Protein 3LI9 (pdb70)

Solvent-accessible surface area: 12629 Å² total

Secondary structure (DSSP, 8-state):
-HHHHHHH--HHHHHHHHH--HHHHHHHHHHH----TT--TTT--HHHHHHHT-TT-SEEEEEE-TTTTTS-GGG-TT-TT--TT----EEEE-TTSS-EEEE---TTTSHHHHHHHHH-S-EEPPP--BTTB--EEEEEEEETTEEEEEEEEE---HHHHHHHTT--BTTTBEE---TT-B-S--SS-GGGTTT-BGGGSS-HHHHHHHHHHHTT--B---EE-TTT--EE--EEEETTTTEEEEEE-BTT--

Nearest PDB structures (foldseek):
  3li8-assembly1_A  TM=1.002E+00  e=8.368E-50  Methanosarcina mazei
  3lib-assembly1_A  TM=9.486E-01  e=1.940E-36  Methanosarcina mazei
  6pzj-assembly1_A-2  TM=8.193E-01  e=4.903E-18  Leptospira interrogans serovar Copenhageni str. Fiocruz L1-130
  8bmv-assembly1_A  TM=7.132E-01  e=1.321E-09  Pseudomonas putida KT2440
  5ltv-assembly3_C  TM=7.344E-01  e=1.048E-08  Pseudomonas aeruginosa

Foldseek 3Di:
DVVVVVVQVLQVVLQVVLVVVVQLVLFVVLLACLPDPVLDLVVNCVQLVVCVVDVQFFKKWWWWDQCLSPNPLVVQQPNALHHNRSTRAWIFGCLVHDTGTHGDPCLVPDCLNVVCQVVVAWDKDAWADDSRFIIKIKHFRAHPNHTTIIIMTHGTLPVQQVPQLVDDDLDRKGKWWALQAQTCYDNPPPVSHRPPGLCPDPFVQSVVVSVCLNVQHKDKGWGQDVVVRWIWMIWHFNPRRSIIMGMIGTVVSD

InterPro domains:
  IPR000014 PAS domain [PS50112] (534-573)
  IPR000014 PAS domain [TIGR00229] (535-626)
  IPR000014 PAS domain [cd00130] (528-616)
  IPR000700 PAS-associated, C-terminal [PS50113] (577-628)
  IPR001610 PAC motif [SM00086] (578-619)
  IPR003594 Histidine kinase/HSP90-like ATPase domain [SM00387] (732-871)
  IPR003660 HAMP domain [PF18947] (368-429)
  IPR003660 HAMP domain [PS50885] (381-433)
  IPR003660 HAMP domain [SM00304] (381-433)
  IPR005467 Histidine kinase domain [PS50109] (636-871)
  IPR011495 Signal transduction histidine kinase, subgroup 2, dimerisation and phosphoacceptor domain [PF07568] (636-711)
  IPR013655 PAS fold 3 [PF08447] (528-612)
  IPR033479 Double Cache domain 1 [PF02743] (45-293)
  IPR035965 PAS domain superfamily [SSF55785] (507-622)
  IPR036890 Histidine kinase/HSP90-like ATPase superfamily [G3DSA:3.30.565.10] (692-874)
  IPR036890 Histidine kinase/HSP90-like ATPase superfamily [SSF55874] (694-867)

Structure (mmCIF, N/CA/C/O backbone):
data_3LI9
#
_entry.id   3LI9
#
_cell.length_a   67.283
_cell.length_b   88.495
_cell.length_c   99.177
_cell.angle_alpha   90.000
_cell.angle_beta   90.000
_cell.angle_gamma   90.000
#
_symmetry.space_group_name_H-M   'C 2 2 21'
#
loop_
_entity.id
_entity.type
_entity.pdbx_description
1 polymer 'Hypothetical sensory transduction histidine kinase'
2 non-polymer 2-[BIS-(2-HYDROXY-ETHYL)-AMINO]-2-HYDROXYMETHYL-PROPANE-1,3-DIOL
3 water water
#
loop_
_atom_site.group_PDB
_atom_site.id
_atom_site.type_symbol
_atom_site.label_atom_id
_atom_site.label_alt_id
_atom_site.label_comp_id
_atom_site.label_asym_id
_atom_site.label_entity_id
_atom_site.label_seq_id
_atom_site.pdbx_PDB_ins_code
_atom_site.Cartn_x
_atom_site.Cartn_y
_atom_site.Cartn_z
_atom_site.occupancy
_atom_site.B_iso_or_equiv
_atom_site.auth_seq_id
_atom_site.auth_comp_id
_atom_site.auth_asym_id
_atom_site.auth_atom_id
_atom_site.pdbx_PDB_model_num
ATOM 1 N N . LYS A 1 12 ? 27.623 38.723 22.849 1.00 46.69 41 LYS A N 1
ATOM 2 C CA . LYS A 1 12 ? 27.154 39.701 23.841 1.00 47.44 41 LYS A CA 1
ATOM 3 C C . LYS A 1 12 ? 28.258 40.688 24.219 1.00 47.38 41 LYS A C 1
ATOM 4 O O . LYS A 1 12 ? 28.002 41.891 24.339 1.00 47.39 41 LYS A O 1
ATOM 10 N N . LEU A 1 13 ? 29.473 40.178 24.431 1.00 46.13 42 LEU A N 1
ATOM 11 C CA . LEU A 1 13 ? 30.556 41.018 24.911 1.00 44.64 42 LEU A CA 1
ATOM 12 C C . LEU A 1 13 ? 30.996 41.735 23.695 1.00 42.57 42 LEU A C 1
ATOM 13 O O . LEU A 1 13 ? 31.591 42.830 23.728 1.00 41.34 42 LEU A O 1
ATOM 18 N N . ALA A 1 14 ? 30.642 41.095 22.601 1.00 39.28 43 ALA A N 1
ATOM 19 C CA . ALA A 1 14 ? 30.948 41.587 21.311 1.00 36.60 43 ALA A CA 1
ATOM 20 C C . ALA A 1 14 ? 30.075 42.849 21.020 1.00 34.82 43 ALA A C 1
ATOM 21 O O . ALA A 1 14 ? 30.590 43.920 20.601 1.00 32.60 43 ALA A O 1
ATOM 23 N N . TYR A 1 15 ? 28.773 42.710 21.267 1.00 31.94 44 TYR A N 1
ATOM 24 C CA . TYR A 1 15 ? 27.847 43.813 21.099 1.00 31.35 44 TYR A CA 1
ATOM 25 C C . TYR A 1 15 ? 28.286 44.959 22.052 1.00 30.15 44 TYR A C 1
ATOM 26 O O . TYR A 1 15 ? 28.328 46.132 21.667 1.00 26.94 44 TYR A O 1
ATOM 35 N N . GLU A 1 16 ? 28.593 44.594 23.298 1.00 27.50 45 GLU A N 1
ATOM 36 C CA . GLU A 1 16 ? 28.823 45.597 24.332 1.00 27.24 45 GLU A CA 1
ATOM 37 C C . GLU A 1 16 ? 30.084 46.393 24.054 1.00 25.53 45 GLU A C 1
ATOM 38 O O . GLU A 1 16 ? 30.132 47.603 24.298 1.00 25.25 45 GLU A O 1
ATOM 44 N N . LYS A 1 17 ? 31.102 45.750 23.519 1.00 23.28 46 LYS A N 1
ATOM 45 C CA . LYS A 1 17 ? 32.267 46.498 23.203 1.00 24.18 46 LYS A CA 1
ATOM 46 C C . LYS A 1 17 ? 31.961 47.497 22.097 1.00 23.60 46 LYS A C 1
ATOM 47 O O . LYS A 1 17 ? 32.601 48.568 22.042 1.00 22.33 46 LYS A O 1
ATOM 53 N N . SER A 1 18 ? 31.078 47.103 21.160 1.00 22.55 47 SER A N 1
ATOM 54 C CA . SER A 1 18 ? 30.846 47.948 19.980 1.00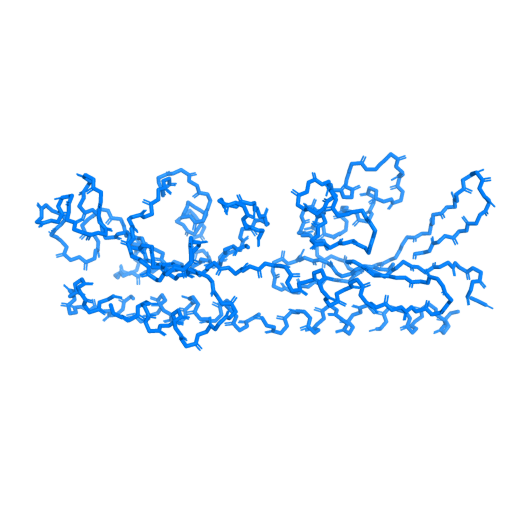 21.40 47 SER A CA 1
ATOM 55 C C . SER A 1 18 ? 30.005 49.159 20.419 1.00 19.67 47 SER A C 1
ATOM 56 O O . SER A 1 18 ? 30.230 50.280 19.887 1.00 19.21 47 SER A O 1
ATOM 59 N N . ILE A 1 19 ? 29.054 48.931 21.337 1.00 17.92 48 ILE A N 1
ATOM 60 C CA . ILE A 1 19 ? 28.166 49.992 21.864 1.00 19.81 48 ILE A CA 1
ATOM 61 C C . ILE A 1 19 ? 29.115 51.003 22.539 1.00 19.13 48 ILE A C 1
ATOM 62 O O . ILE A 1 19 ? 29.008 52.201 22.327 1.00 15.73 48 ILE A O 1
ATOM 67 N N . GLU A 1 20 ? 30.065 50.516 23.332 1.00 20.02 49 GLU A N 1
ATOM 68 C CA . GLU A 1 20 ? 30.962 51.444 24.098 1.00 20.12 49 GLU A CA 1
ATOM 69 C C . GLU A 1 20 ? 31.883 52.168 23.136 1.00 18.64 49 GLU A C 1
ATOM 70 O O . GLU A 1 20 ? 32.164 53.334 23.353 1.00 15.51 49 GLU A O 1
ATOM 84 N N . ALA A 1 22 ? 31.175 53.006 19.956 1.00 15.26 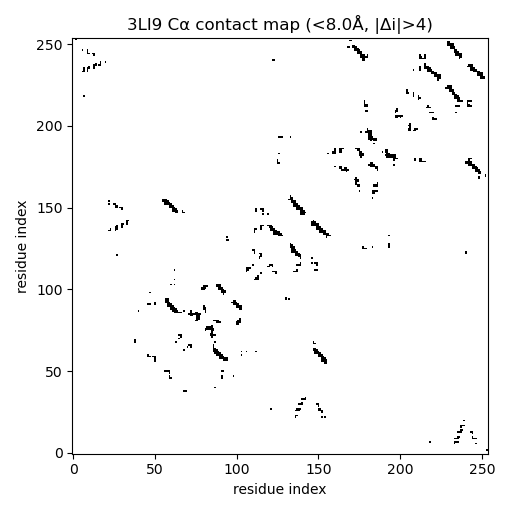51 ALA A N 1
ATOM 85 C CA . ALA A 1 22 ? 30.330 54.025 19.285 1.00 14.38 51 ALA A CA 1
ATOM 86 C C . ALA A 1 22 ? 30.115 55.203 20.257 1.00 13.25 51 ALA A C 1
ATOM 87 O O . ALA A 1 22 ? 30.150 56.376 19.803 1.00 12.65 51 ALA A O 1
ATOM 89 N N . GLY A 1 23 ? 29.909 54.890 21.537 1.00 12.98 52 GLY A N 1
ATOM 90 C CA . GLY A 1 23 ? 29.634 55.998 22.548 1.00 13.78 52 GLY A CA 1
ATOM 91 C C . GLY A 1 23 ? 30.909 56.798 22.733 1.00 13.70 52 GLY A C 1
ATOM 92 O O . GLY A 1 23 ? 30.866 58.061 22.784 1.00 13.13 52 GLY A O 1
ATOM 93 N N . ASN A 1 24 ? 32.022 56.086 22.783 1.00 13.88 53 ASN A N 1
ATOM 94 C CA . ASN A 1 24 ? 33.333 56.749 22.892 1.00 13.63 53 ASN A CA 1
ATOM 95 C C . ASN A 1 24 ? 33.574 57.740 21.758 1.00 12.99 53 ASN A C 1
ATOM 96 O O . ASN A 1 24 ? 33.860 58.944 21.993 1.00 14.88 53 ASN A O 1
ATOM 101 N N . TYR A 1 25 ? 33.404 57.295 20.511 1.00 12.44 54 TYR A N 1
ATOM 102 C CA . TYR A 1 25 ? 33.616 58.204 19.397 1.00 12.69 54 TYR A CA 1
ATOM 103 C C . TYR A 1 25 ? 32.550 59.306 19.385 1.00 12.69 54 TYR A C 1
ATOM 104 O O . TYR A 1 25 ? 32.894 60.424 19.068 1.00 14.12 54 TYR A O 1
ATOM 113 N N . ALA A 1 26 ? 31.292 58.981 19.739 1.00 11.88 55 ALA A N 1
ATOM 114 C CA . ALA A 1 26 ? 30.269 60.057 19.762 1.00 10.52 55 ALA A CA 1
ATOM 115 C C . ALA A 1 26 ? 30.726 61.161 20.714 1.00 12.47 55 ALA A C 1
ATOM 116 O O . ALA A 1 26 ? 30.608 62.356 20.386 1.00 13.41 55 ALA A O 1
ATOM 118 N N . ASN A 1 27 ? 31.209 60.774 21.910 1.00 12.69 56 ASN A N 1
ATOM 119 C CA . ASN A 1 27 ? 31.715 61.796 22.837 1.00 13.71 56 ASN A CA 1
ATOM 120 C C . ASN A 1 27 ? 32.997 62.473 22.438 1.00 13.59 56 ASN A C 1
ATOM 121 O O . ASN A 1 27 ? 33.177 63.654 22.750 1.00 15.05 56 ASN A O 1
ATOM 126 N N . GLN A 1 28 ? 33.892 61.784 21.701 1.00 13.92 57 GLN A N 1
ATOM 127 C CA . GLN A 1 28 ? 35.018 62.496 21.100 1.00 13.82 57 GLN A CA 1
ATOM 128 C C . GLN A 1 28 ? 34.585 63.608 20.165 1.00 15.55 57 GLN A C 1
ATOM 129 O O . GLN A 1 28 ? 35.143 64.749 20.214 1.00 15.57 57 GLN A O 1
ATOM 135 N N . PHE A 1 29 ? 33.559 63.319 19.340 1.00 14.58 58 PHE A N 1
ATOM 136 C CA . PHE A 1 29 ? 33.118 64.336 18.405 1.00 14.86 58 PHE A CA 1
ATOM 137 C C . PHE A 1 29 ? 32.388 65.405 19.155 1.00 14.57 58 PHE A C 1
ATOM 138 O O . PHE A 1 29 ? 32.452 66.590 18.777 1.00 15.60 58 PHE A O 1
ATOM 146 N N . ASP A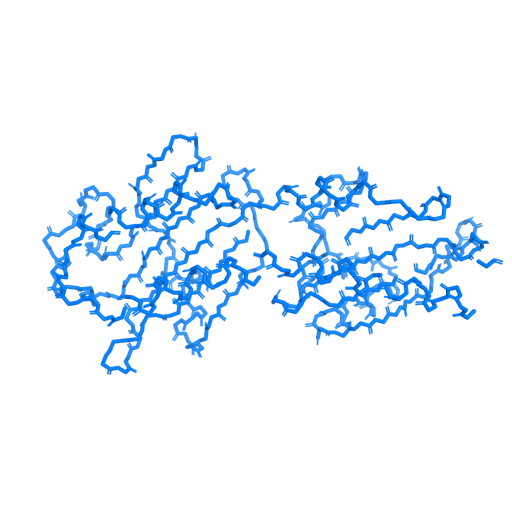 1 30 ? 31.702 65.041 20.234 1.00 11.47 59 ASP A N 1
ATOM 147 C CA . ASP A 1 30 ? 30.948 66.036 20.979 1.00 12.97 59 ASP A CA 1
ATOM 148 C C . ASP A 1 30 ? 31.851 67.091 21.643 1.00 15.38 59 ASP A C 1
ATOM 149 O O . ASP A 1 30 ? 31.437 68.239 21.835 1.00 14.46 59 ASP A O 1
ATOM 154 N N . ALA A 1 31 ? 33.044 66.687 22.030 1.00 15.56 60 ALA A N 1
ATOM 155 C CA . ALA A 1 31 ? 33.907 67.625 22.826 1.00 17.61 60 ALA A CA 1
ATOM 156 C C . ALA A 1 31 ? 34.174 68.930 22.066 1.00 16.10 60 ALA A C 1
ATOM 157 O O . ALA A 1 31 ? 34.039 69.996 22.653 1.00 16.68 60 ALA A O 1
ATOM 159 N N . GLN A 1 32 ? 34.522 68.873 20.778 1.00 15.87 61 GLN A N 1
ATOM 160 C CA . GLN A 1 32 ? 34.865 70.090 20.067 1.00 17.71 61 GLN A CA 1
ATOM 161 C C . GLN A 1 32 ? 33.592 70.820 19.767 1.00 14.74 61 GLN A C 1
ATOM 162 O O . GLN A 1 32 ? 33.586 72.037 19.691 1.00 15.00 61 GLN A O 1
ATOM 176 N N . GLU A 1 34 ? 31.017 71.126 21.848 1.00 10.13 63 GLU A N 1
ATOM 177 C CA . GLU A 1 34 ? 30.675 71.838 23.055 1.00 12.55 63 GLU A CA 1
ATOM 178 C C . GLU A 1 34 ? 31.600 73.094 23.129 1.00 12.83 63 GLU A C 1
ATOM 179 O O . GLU A 1 34 ? 31.190 74.151 23.617 1.00 14.04 63 GLU A O 1
ATOM 185 N N . ALA A 1 35 ? 32.852 72.945 22.692 1.00 11.78 64 ALA A N 1
ATOM 186 C CA . ALA A 1 35 ? 33.755 74.130 22.740 1.00 11.20 64 ALA A CA 1
ATOM 187 C C . ALA A 1 35 ? 33.221 75.198 21.760 1.00 12.70 64 ALA A C 1
ATOM 188 O O . ALA A 1 35 ? 33.157 76.420 22.127 1.00 11.54 64 ALA A O 1
ATOM 190 N N . ASN A 1 36 ? 32.824 74.783 20.533 1.00 11.21 65 ASN A N 1
ATOM 191 C CA . ASN A 1 36 ? 32.371 75.778 19.566 1.00 12.18 65 ASN A CA 1
ATOM 192 C C . ASN A 1 36 ? 31.091 76.450 20.003 1.00 13.38 65 ASN A C 1
ATOM 193 O O . ASN A 1 36 ? 30.918 77.693 19.824 1.00 12.35 65 ASN A O 1
ATOM 198 N N . GLN A 1 37 ? 30.204 75.688 20.627 1.00 12.40 66 GLN A N 1
ATOM 199 C CA . GLN A 1 37 ? 28.970 76.270 21.172 1.00 12.27 66 GLN A CA 1
ATOM 200 C C . GLN A 1 37 ? 29.327 77.312 22.252 1.00 13.81 66 GLN A C 1
ATOM 201 O O . GLN A 1 37 ? 28.670 78.423 22.295 1.00 14.81 66 GLN A O 1
ATOM 207 N N . ALA A 1 38 ? 30.305 76.987 23.107 1.00 10.66 67 ALA A N 1
ATOM 208 C CA . ALA A 1 38 ? 30.681 77.901 24.226 1.00 10.01 67 ALA A CA 1
ATOM 209 C C . ALA A 1 38 ? 31.319 79.186 23.642 1.00 10.18 67 ALA A C 1
ATOM 210 O O . ALA A 1 38 ? 31.179 80.250 24.263 1.00 12.50 67 ALA A O 1
ATOM 212 N N . ILE A 1 39 ? 31.937 79.135 22.454 1.00 10.90 68 ILE A N 1
ATOM 213 C CA . ILE A 1 39 ? 32.544 80.363 21.880 1.00 10.03 68 ILE A CA 1
ATOM 214 C C . ILE A 1 39 ? 31.421 81.327 21.507 1.00 11.12 68 ILE A C 1
ATOM 215 O O . ILE A 1 39 ? 31.408 82.513 21.898 1.00 11.65 68 ILE A O 1
ATOM 220 N N . ALA A 1 40 ? 30.454 80.809 20.742 1.00 10.86 69 ALA A N 1
ATOM 221 C CA . ALA A 1 40 ? 29.278 81.669 20.396 1.00 10.65 69 ALA A CA 1
ATOM 222 C C . ALA A 1 40 ? 28.501 82.185 21.623 1.00 12.26 69 ALA A C 1
ATOM 223 O O . ALA A 1 40 ? 28.076 83.346 21.651 1.00 12.68 69 ALA A O 1
ATOM 225 N N . ARG A 1 41 ? 28.288 81.323 22.598 1.00 11.44 70 ARG A N 1
ATOM 226 C CA . ARG A 1 41 ? 27.571 81.721 23.806 1.00 11.70 70 ARG A CA 1
ATOM 227 C C . ARG A 1 41 ? 28.328 82.765 24.601 1.00 11.41 70 ARG A C 1
ATOM 228 O O . ARG A 1 41 ? 27.700 83.700 25.124 1.00 13.35 70 ARG A O 1
ATOM 236 N N . THR A 1 42 ? 29.655 82.627 24.690 1.00 11.37 71 THR A N 1
ATOM 237 C CA . THR A 1 42 ? 30.432 83.580 25.472 1.00 10.64 71 THR A CA 1
ATOM 238 C C . THR A 1 42 ? 30.437 84.955 24.755 1.00 12.25 71 THR A C 1
ATOM 239 O O . THR A 1 42 ? 30.291 85.993 25.402 1.00 11.78 71 THR A O 1
ATOM 243 N N . LEU A 1 43 ? 30.519 84.911 23.427 1.00 10.99 72 LEU A N 1
ATOM 244 C CA . LEU A 1 43 ? 30.382 86.186 22.631 1.00 12.08 72 LEU A CA 1
ATOM 245 C C . LEU A 1 43 ? 29.010 86.817 22.850 1.00 11.23 72 LEU A C 1
ATOM 246 O O . LEU A 1 43 ? 28.908 88.066 23.032 1.00 12.88 72 LEU A O 1
ATOM 251 N N . ALA A 1 44 ? 27.949 86.006 22.903 1.00 12.10 73 ALA A N 1
ATOM 252 C CA . ALA A 1 44 ? 26.596 86.550 23.164 1.00 13.54 73 ALA A CA 1
ATOM 253 C C . ALA A 1 44 ? 26.495 87.193 24.555 1.00 14.75 73 ALA A C 1
ATOM 254 O O . ALA A 1 44 ? 25.965 88.349 24.645 1.00 15.10 73 ALA A O 1
ATOM 256 N N . CYS A 1 45 ? 27.118 86.567 25.570 1.00 15.18 74 CYS A N 1
ATOM 257 C CA . CYS A 1 45 ? 27.105 87.144 27.001 1.00 14.96 74 CYS A CA 1
ATOM 258 C C . CYS A 1 45 ? 27.786 88.504 26.969 1.00 15.51 74 CYS A C 1
ATOM 259 O O . CYS A 1 45 ? 27.328 89.465 27.593 1.00 16.90 74 CYS A O 1
ATOM 262 N N . THR A 1 46 ? 28.942 88.545 26.314 1.00 14.11 75 THR A N 1
ATOM 263 C CA . THR A 1 46 ? 29.735 89.747 26.268 1.00 14.15 75 THR A CA 1
ATOM 264 C C . THR A 1 46 ? 28.935 90.839 25.564 1.00 15.21 75 THR A C 1
ATOM 265 O O . THR A 1 46 ? 28.869 91.965 26.068 1.00 15.06 75 THR A O 1
ATOM 277 N N . ALA A 1 48 ? 25.830 91.184 25.138 1.00 14.04 77 ALA A N 1
ATOM 278 C CA . ALA A 1 48 ? 24.671 91.563 25.945 1.00 14.80 77 ALA A CA 1
ATOM 279 C C . ALA A 1 48 ? 25.014 92.685 26.936 1.00 16.22 77 ALA A C 1
ATOM 280 O O . ALA A 1 48 ? 24.137 93.446 27.297 1.00 17.53 77 ALA A O 1
ATOM 282 N N . GLU A 1 49 ? 26.253 92.798 27.359 1.00 14.52 78 GLU A N 1
ATOM 283 C CA . GLU A 1 49 ? 26.722 93.811 28.309 1.00 16.56 78 GLU A CA 1
ATOM 284 C C . GLU A 1 49 ? 27.488 94.931 27.673 1.00 17.75 78 GLU A C 1
ATOM 285 O O . GLU A 1 49 ? 28.017 95.786 28.356 1.00 20.10 78 GLU A O 1
ATOM 291 N N . TYR A 1 50 ? 27.634 94.917 26.363 1.00 16.05 79 TYR A N 1
ATOM 292 C CA . TYR A 1 50 ? 28.446 95.876 25.652 1.00 17.72 79 TYR A CA 1
ATOM 293 C C . TYR A 1 50 ? 27.729 97.207 25.376 1.00 20.32 79 TYR A C 1
ATOM 294 O O . TYR A 1 50 ? 27.259 97.491 24.271 1.00 24.20 79 TYR A O 1
ATOM 303 N N . GLY A 1 51 ? 27.832 98.102 26.333 1.00 19.39 80 GLY A N 1
ATOM 304 C CA . GLY A 1 51 ? 27.194 99.441 26.172 1.00 19.40 80 GLY A CA 1
ATOM 305 C C . GLY A 1 51 ? 28.078 100.443 25.454 1.00 20.51 80 GLY A C 1
ATOM 306 O O . GLY A 1 51 ? 27.617 101.545 25.197 1.00 18.01 80 GLY A O 1
ATOM 307 N N . SER A 1 52 ? 29.352 100.096 25.169 1.00 19.23 81 SER A N 1
ATOM 308 C CA . SER A 1 52 ? 30.244 100.988 24.460 1.00 20.93 81 SER A CA 1
ATOM 309 C C . SER A 1 52 ? 29.781 101.273 23.038 1.00 21.32 81 SER A C 1
ATOM 310 O O . SER A 1 52 ? 30.177 102.278 22.460 1.00 20.69 81 SER A O 1
ATOM 313 N N . GLN A 1 53 ? 29.062 100.312 22.482 1.00 23.52 82 GLN A N 1
ATOM 314 C CA . GLN A 1 53 ? 28.327 100.581 21.277 1.00 24.78 82 GLN A CA 1
ATOM 315 C C . GLN A 1 53 ? 29.256 101.031 20.142 1.00 24.88 82 GLN A C 1
ATOM 316 O O . GLN A 1 53 ? 28.925 101.904 19.372 1.00 23.66 82 GLN A O 1
ATOM 322 N N . ASP A 1 54 ? 30.418 100.370 20.022 1.00 21.08 83 ASP A N 1
ATOM 323 C CA . ASP A 1 54 ? 31.467 100.801 19.060 1.00 20.58 83 ASP A CA 1
ATOM 324 C C . ASP A 1 54 ? 31.499 99.713 17.964 1.00 19.08 83 ASP A C 1
ATOM 325 O O . ASP A 1 54 ? 31.910 98.558 18.239 1.00 16.59 83 ASP A O 1
ATOM 330 N N . ARG A 1 55 ? 30.977 100.044 16.775 1.00 16.28 84 ARG A N 1
ATOM 331 C CA . ARG A 1 55 ? 30.851 98.970 15.745 1.00 15.12 84 ARG A CA 1
ATOM 332 C C . ARG A 1 55 ? 32.179 98.503 15.269 1.00 13.70 84 ARG A C 1
ATOM 333 O O . ARG A 1 55 ? 32.348 97.252 15.039 1.00 16.07 84 ARG A O 1
ATOM 341 N N . GLU A 1 56 ? 33.166 99.401 15.150 1.00 14.71 85 GLU A N 1
ATOM 342 C CA . GLU A 1 56 ? 34.492 98.975 14.662 1.00 16.06 85 GLU A CA 1
ATOM 343 C C . GLU A 1 56 ? 35.180 98.071 15.667 1.00 14.67 85 GLU A C 1
ATOM 344 O O . GLU A 1 56 ? 35.773 97.075 15.296 1.00 13.99 85 GLU A O 1
ATOM 350 N N . GLU A 1 57 ? 34.981 98.355 16.953 1.00 14.66 86 GLU A N 1
ATOM 351 C CA . GLU A 1 57 ? 35.593 97.498 17.975 1.00 13.64 86 GLU A CA 1
ATOM 352 C C . GLU A 1 57 ? 34.891 96.107 17.977 1.00 14.06 86 GLU A C 1
ATOM 353 O O . GLU A 1 57 ? 35.566 95.079 18.159 1.00 13.50 86 GLU A O 1
ATOM 359 N N . ALA A 1 58 ? 33.557 96.079 17.856 1.00 12.09 87 ALA A N 1
ATOM 360 C CA . ALA A 1 58 ? 32.874 94.801 17.842 1.00 13.12 87 ALA A CA 1
ATOM 361 C C . ALA A 1 58 ? 33.297 93.972 16.593 1.00 12.38 87 ALA A C 1
ATOM 362 O O . ALA A 1 58 ? 33.460 92.737 16.689 1.00 12.03 87 ALA A O 1
ATOM 372 N N . SER A 1 60 ? 36.294 94.211 15.320 1.00 11.94 89 SER A N 1
ATOM 373 C CA . SER A 1 60 ? 37.635 93.744 15.653 1.00 13.09 89 SER A CA 1
ATOM 374 C C . SER A 1 60 ? 37.569 92.496 16.553 1.00 13.41 89 SER A C 1
ATOM 375 O O . SER A 1 60 ? 38.448 91.581 16.463 1.00 12.84 89 SER A O 1
ATOM 378 N N . ILE A 1 61 ? 36.619 92.495 17.475 1.00 11.53 90 ILE A N 1
ATOM 379 C CA . ILE A 1 61 ? 36.451 91.368 18.421 1.00 11.83 90 ILE A CA 1
ATOM 380 C C . ILE A 1 61 ? 36.102 90.085 17.635 1.00 12.28 90 ILE A C 1
ATOM 381 O O . ILE A 1 61 ? 36.740 89.010 17.835 1.00 10.98 90 ILE A O 1
ATOM 386 N N . ILE A 1 62 ? 35.127 90.153 16.721 1.00 10.71 91 ILE A N 1
ATOM 387 C CA . ILE A 1 62 ? 34.740 88.888 16.042 1.00 10.95 91 ILE A CA 1
ATOM 388 C C . ILE A 1 62 ? 35.851 88.463 15.094 1.00 11.74 91 ILE A C 1
ATOM 389 O O . ILE A 1 62 ? 36.022 87.250 14.887 1.00 12.27 91 ILE A O 1
ATOM 394 N N . LYS A 1 63 ? 36.614 89.414 14.543 1.00 11.15 92 LYS A N 1
ATOM 395 C CA . LYS A 1 63 ? 37.765 89.058 13.679 1.00 11.78 92 LYS A CA 1
ATOM 396 C C . LYS A 1 63 ? 38.847 88.357 14.467 1.00 11.47 92 LYS A C 1
ATOM 397 O O . LYS A 1 63 ? 39.425 87.356 13.980 1.00 11.35 92 LYS A O 1
ATOM 403 N N . ARG A 1 64 ? 39.076 88.836 15.694 1.00 10.43 93 ARG A N 1
ATOM 404 C CA . ARG A 1 64 ? 40.082 88.181 16.568 1.00 12.78 93 ARG A CA 1
ATOM 405 C C . ARG A 1 64 ? 39.633 86.751 16.911 1.00 12.27 93 ARG A C 1
ATOM 406 O O . ARG A 1 64 ? 40.431 85.808 16.893 1.00 12.22 93 ARG A O 1
ATOM 414 N N . ILE A 1 65 ? 38.342 86.589 17.258 1.00 11.42 94 ILE A N 1
ATOM 415 C CA . ILE A 1 65 ? 37.875 85.255 17.642 1.00 9.94 94 ILE A CA 1
ATOM 416 C C . ILE A 1 65 ? 38.021 84.333 16.409 1.00 10.90 94 ILE A C 1
ATOM 417 O O . ILE A 1 65 ? 38.381 83.167 16.536 1.00 11.52 94 ILE A O 1
ATOM 422 N N . LEU A 1 66 ? 37.728 84.797 15.193 1.00 11.61 95 LEU A N 1
ATOM 423 C CA . LEU A 1 66 ? 37.902 83.946 14.010 1.00 10.20 95 LEU A CA 1
ATOM 424 C C . LEU A 1 66 ? 39.377 83.544 13.834 1.00 11.46 95 LEU A C 1
ATOM 425 O O . LEU A 1 66 ? 39.683 82.378 13.672 1.00 12.12 95 LEU A O 1
ATOM 430 N N . ASN A 1 67 ? 40.241 84.528 13.955 1.00 11.02 96 ASN A N 1
ATOM 431 C CA . ASN A 1 67 ? 41.706 84.305 13.740 1.00 12.50 96 ASN A CA 1
ATOM 432 C C . ASN A 1 67 ? 42.300 83.387 14.773 1.00 14.73 96 ASN A C 1
ATOM 433 O O . ASN A 1 67 ? 43.288 82.646 14.418 1.00 14.25 96 ASN A O 1
ATOM 438 N N . GLU A 1 68 ? 41.781 83.378 15.999 1.00 10.42 97 GLU A N 1
ATOM 439 C CA . GLU A 1 68 ? 42.340 82.552 17.067 1.00 13.20 97 GLU A CA 1
ATOM 440 C C . GLU A 1 68 ? 41.711 81.141 17.094 1.00 13.11 97 GLU A C 1
ATOM 441 O O . GLU A 1 68 ? 42.058 80.339 17.948 1.00 14.62 97 GLU A O 1
ATOM 447 N N . ASN A 1 69 ? 40.771 80.872 16.163 1.00 12.51 98 ASN A N 1
ATOM 448 C CA . ASN A 1 69 ? 40.076 79.589 16.164 1.00 11.65 98 ASN A CA 1
ATOM 449 C C . ASN A 1 69 ? 40.029 79.048 14.740 1.00 12.63 98 ASN A C 1
ATOM 450 O O . ASN A 1 69 ? 39.059 79.210 14.020 1.00 13.69 98 ASN A O 1
ATOM 455 N N . PRO A 1 70 ? 41.098 78.350 14.307 1.00 13.74 99 PRO A N 1
ATOM 456 C CA . PRO A 1 70 ? 41.206 77.890 12.926 1.00 14.83 99 PRO A CA 1
ATOM 457 C C . PRO A 1 70 ? 40.129 76.866 12.556 1.00 13.62 99 PRO A C 1
ATOM 458 O O . PRO A 1 70 ? 39.967 76.600 11.354 1.00 15.48 99 PRO A O 1
ATOM 462 N N . GLN A 1 71 ? 39.450 76.333 13.543 1.00 12.59 100 GLN A N 1
ATOM 463 C CA . GLN A 1 71 ? 38.339 75.364 13.295 1.00 12.83 100 GLN A CA 1
ATOM 464 C C . GLN A 1 71 ? 37.094 76.098 12.847 1.00 13.57 100 GLN A C 1
ATOM 465 O O . GLN A 1 71 ? 36.070 75.442 12.534 1.00 13.77 100 GLN A O 1
ATOM 471 N N . LEU A 1 72 ? 37.112 77.448 12.967 1.00 11.04 101 LEU A N 1
ATOM 472 C CA . LEU A 1 72 ? 35.952 78.279 12.500 1.00 11.84 101 LEU A CA 1
ATOM 473 C C . LEU A 1 72 ? 36.238 78.883 11.150 1.00 11.85 101 LEU A C 1
ATOM 474 O O . LEU A 1 72 ? 37.399 79.189 10.815 1.00 12.87 101 LEU A O 1
ATOM 479 N N . ILE A 1 73 ? 35.170 79.098 10.345 1.00 9.56 102 ILE A N 1
ATOM 480 C CA . ILE A 1 73 ? 35.319 79.809 9.110 1.00 10.35 102 ILE A CA 1
ATOM 481 C C . ILE A 1 73 ? 34.554 81.166 9.100 1.00 11.52 102 ILE A C 1
ATOM 482 O O . ILE A 1 73 ? 34.740 81.969 8.212 1.00 12.36 102 ILE A O 1
ATOM 487 N N . GLY A 1 74 ? 33.707 81.374 10.093 1.00 11.00 103 GLY A N 1
ATOM 488 C CA . GLY A 1 74 ? 32.989 82.605 10.190 1.00 11.29 103 GLY A CA 1
ATOM 489 C C . GLY A 1 74 ? 32.653 82.871 11.651 1.00 8.76 103 GLY A C 1
ATOM 490 O O . GLY A 1 74 ? 32.416 81.960 12.442 1.00 10.86 103 GLY A O 1
ATOM 491 N N . VAL A 1 75 ? 32.600 84.145 11.987 1.00 10.36 104 VAL A N 1
ATOM 492 C CA . VAL A 1 75 ? 32.103 84.576 13.301 1.00 9.53 104 VAL A CA 1
ATOM 493 C C . VAL A 1 75 ? 31.281 85.840 13.005 1.00 10.11 104 VAL A C 1
ATOM 494 O O . VAL A 1 75 ? 31.653 86.693 12.186 1.00 11.70 104 VAL A O 1
ATOM 498 N N . TYR A 1 76 ? 30.120 85.916 13.673 1.00 11.35 105 TYR A N 1
ATOM 499 C CA . TYR A 1 76 ? 29.209 86.988 13.286 1.00 11.56 105 TYR A CA 1
ATOM 500 C C . TYR A 1 76 ? 28.327 87.467 14.419 1.00 11.32 105 TYR A C 1
ATOM 501 O O . TYR A 1 76 ? 28.096 86.757 15.408 1.00 10.72 105 TYR A O 1
ATOM 510 N N . LEU A 1 77 ? 27.747 88.674 14.210 1.00 11.92 106 LEU A N 1
ATOM 511 C CA . LEU A 1 77 ? 26.753 89.200 15.126 1.00 10.88 106 LEU A CA 1
ATOM 512 C C . LEU A 1 77 ? 25.605 89.687 14.198 1.00 11.59 106 LEU A C 1
ATOM 513 O O . LEU A 1 77 ? 25.864 90.140 13.040 1.00 12.08 106 LEU A O 1
ATOM 518 N N . GLY A 1 78 ? 24.354 89.538 14.650 1.00 11.94 107 GLY A N 1
ATOM 519 C CA . GLY A 1 78 ? 23.258 90.099 13.839 1.00 12.89 107 GLY A CA 1
ATOM 520 C C . GLY A 1 78 ? 22.268 90.699 14.859 1.00 14.37 107 GLY A C 1
ATOM 521 O O . GLY A 1 78 ? 21.866 90.033 15.765 1.00 14.90 107 GLY A O 1
ATOM 522 N N . TYR A 1 79 ? 21.939 91.990 14.716 1.00 14.05 108 TYR A N 1
ATOM 523 C CA . TYR A 1 79 ? 21.055 92.681 15.672 1.00 13.70 108 TYR A CA 1
ATOM 524 C C . TYR A 1 79 ? 19.705 93.096 15.043 1.00 16.22 108 TYR A C 1
ATOM 525 O O . TYR A 1 79 ? 19.587 93.294 13.840 1.00 16.11 108 TYR A O 1
ATOM 534 N N . GLU A 1 80 ? 18.707 93.133 15.909 1.00 16.03 109 GLU A N 1
ATOM 535 C CA . GLU A 1 80 ? 17.416 93.758 15.578 1.00 17.92 109 GLU A CA 1
ATOM 536 C C . GLU A 1 80 ? 17.627 95.217 15.258 1.00 16.92 109 GLU A C 1
ATOM 537 O O . GLU A 1 80 ? 18.601 95.869 15.576 1.00 18.89 109 GLU A O 1
ATOM 543 N N . PRO A 1 81 ? 16.649 95.821 14.575 1.00 18.67 110 PRO A N 1
ATOM 544 C CA . PRO A 1 81 ? 16.742 97.238 14.229 1.00 19.22 110 PRO A CA 1
ATOM 545 C C . PRO A 1 81 ? 17.017 98.119 15.435 1.00 20.28 110 PRO A C 1
ATOM 546 O O . PRO A 1 81 ? 16.302 98.030 16.437 1.00 21.14 110 PRO A O 1
ATOM 550 N N . ASP A 1 82 ? 18.080 98.909 15.342 1.00 19.67 111 ASP A N 1
ATOM 551 C CA . ASP A 1 82 ? 18.552 99.855 16.316 1.00 21.15 111 ASP A CA 1
ATOM 552 C C . ASP A 1 82 ? 18.975 99.263 17.676 1.00 19.67 111 ASP A C 1
ATOM 553 O O . ASP A 1 82 ? 19.256 100.014 18.599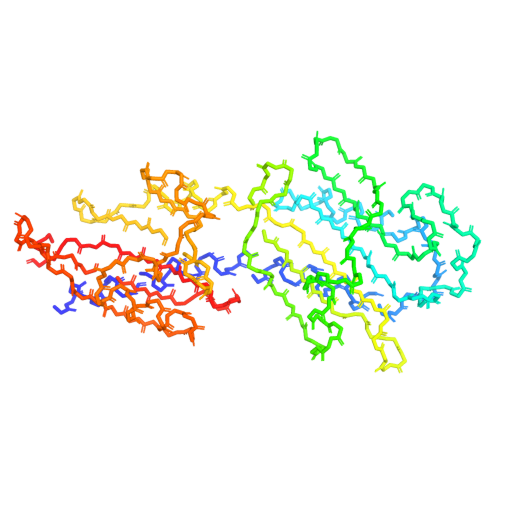 1.00 22.40 111 ASP A O 1
ATOM 558 N N . ALA A 1 83 ? 19.127 97.939 17.723 1.00 19.27 112 ALA A N 1
ATOM 559 C CA . ALA A 1 83 ? 19.364 97.205 19.028 1.00 19.27 112 ALA A CA 1
ATOM 560 C C . ALA A 1 83 ? 20.816 97.213 19.501 1.00 21.27 112 ALA A C 1
ATOM 561 O O . ALA A 1 83 ? 21.097 96.967 20.694 1.00 22.86 112 ALA A O 1
ATOM 563 N N . PHE A 1 84 ? 21.777 97.491 18.608 1.00 19.62 113 PHE A N 1
ATOM 564 C CA . PHE A 1 84 ? 23.161 97.547 19.011 1.00 19.97 113 PHE A CA 1
ATOM 565 C C . PHE A 1 84 ? 23.487 98.901 19.628 1.00 20.28 113 PHE A C 1
ATOM 566 O O . PHE A 1 84 ? 24.156 98.967 20.670 1.00 21.27 113 PHE A O 1
ATOM 574 N N . ASP A 1 85 ? 23.027 99.982 18.973 1.00 20.46 114 ASP A N 1
ATOM 575 C CA . ASP A 1 85 ? 23.468 101.327 19.331 1.00 19.82 114 ASP A CA 1
ATOM 576 C C . ASP A 1 85 ? 22.487 102.457 19.042 1.00 20.64 114 ASP A C 1
ATOM 577 O O . ASP A 1 85 ? 22.841 103.600 19.198 1.00 23.41 114 ASP A O 1
ATOM 582 N N . GLY A 1 86 ? 21.283 102.122 18.617 1.00 20.14 115 GLY A N 1
ATOM 583 C CA . GLY A 1 86 ? 20.247 103.105 18.300 1.00 23.12 115 GLY A CA 1
ATOM 584 C C . GLY A 1 86 ? 20.584 103.939 17.068 1.00 24.10 115 GLY A C 1
ATOM 585 O O . GLY A 1 86 ? 19.904 104.964 16.819 1.00 22.94 115 GLY A O 1
ATOM 586 N N . ARG A 1 87 ? 21.586 103.520 16.270 1.00 22.81 116 ARG A N 1
ATOM 587 C CA . ARG A 1 87 ? 22.115 104.407 15.197 1.00 22.07 116 ARG A CA 1
ATOM 588 C C . ARG A 1 87 ? 22.238 103.746 13.799 1.00 19.85 116 ARG A C 1
ATOM 589 O O . ARG A 1 87 ? 23.125 104.083 13.046 1.00 20.16 116 ARG A O 1
ATOM 597 N N . ASP A 1 88 ? 21.319 102.876 13.483 1.00 18.19 117 ASP A N 1
ATOM 598 C CA . ASP A 1 88 ? 21.349 102.154 12.208 1.00 18.71 117 ASP A CA 1
ATOM 599 C C . ASP A 1 88 ? 21.348 103.165 11.079 1.00 19.14 117 ASP A C 1
ATOM 600 O O . ASP A 1 88 ? 21.887 102.931 10.026 1.00 18.07 117 ASP A O 1
ATOM 605 N N . LYS A 1 89 ? 20.662 104.294 11.261 1.00 21.02 118 LYS A N 1
ATOM 606 C CA . LYS A 1 89 ? 20.634 105.236 10.139 1.00 23.08 118 LYS A CA 1
ATOM 607 C C . LYS A 1 89 ? 21.968 105.801 9.707 1.00 23.51 118 LYS A C 1
ATOM 608 O O . LYS A 1 89 ? 22.049 106.372 8.621 1.00 23.54 118 LYS A O 1
ATOM 614 N N . ASN A 1 90 ? 22.992 105.717 10.565 1.00 19.10 119 ASN A N 1
ATOM 615 C CA . ASN A 1 90 ? 24.262 106.322 10.318 1.00 19.49 119 ASN A CA 1
ATOM 616 C C . ASN A 1 90 ? 25.141 105.276 9.611 1.00 17.09 119 ASN A C 1
ATOM 617 O O . ASN A 1 90 ? 26.273 105.591 9.303 1.00 20.65 119 ASN A O 1
ATOM 622 N N . TYR A 1 91 ? 24.657 104.054 9.468 1.00 17.20 120 TYR A N 1
ATOM 623 C CA . TYR A 1 91 ? 25.499 102.945 8.876 1.00 16.60 120 TYR A CA 1
ATOM 624 C C . TYR A 1 91 ? 24.898 102.321 7.646 1.00 16.82 120 TYR A C 1
ATOM 625 O O . TYR A 1 91 ? 25.245 101.210 7.256 1.00 17.68 120 TYR A O 1
ATOM 634 N N . ILE A 1 92 ? 23.954 103.010 7.010 1.00 17.33 121 ILE A N 1
ATOM 635 C CA . ILE A 1 92 ? 23.294 102.437 5.846 1.00 17.67 121 ILE A CA 1
ATOM 636 C C . ILE A 1 92 ? 24.360 102.289 4.724 1.00 15.38 121 ILE A C 1
ATOM 637 O O . ILE A 1 92 ? 25.115 103.248 4.364 1.00 16.76 121 ILE A O 1
ATOM 642 N N . ASN A 1 93 ? 24.486 101.067 4.233 1.00 15.94 122 ASN A N 1
ATOM 643 C CA . ASN A 1 93 ? 25.458 100.725 3.181 1.00 16.39 122 ASN A CA 1
ATOM 644 C C . ASN A 1 93 ? 26.893 101.102 3.523 1.00 16.60 122 ASN A C 1
ATOM 645 O O . ASN A 1 93 ? 27.717 101.342 2.616 1.00 16.97 122 ASN A O 1
ATOM 650 N N . ALA A 1 94 ? 27.212 101.081 4.822 1.00 15.08 123 ALA A N 1
ATOM 651 C CA . ALA A 1 94 ? 28.601 101.256 5.236 1.00 14.06 123 ALA A CA 1
ATOM 652 C C . ALA A 1 94 ? 29.404 99.951 4.950 1.00 13.47 123 ALA A C 1
ATOM 653 O O . ALA A 1 94 ? 28.806 98.931 4.701 1.00 12.61 123 ALA A O 1
ATOM 655 N N . PRO A 1 95 ? 30.736 100.030 5.028 1.00 14.65 124 PRO A N 1
ATOM 656 C CA . PRO A 1 95 ? 31.426 98.725 4.906 1.00 16.56 124 PRO A CA 1
ATOM 657 C C . PRO A 1 95 ? 30.890 97.697 5.936 1.00 15.24 124 PRO A C 1
ATOM 658 O O . PRO A 1 95 ? 30.700 98.049 7.124 1.00 16.43 124 PRO A O 1
ATOM 662 N N . GLY A 1 96 ? 30.735 96.448 5.518 1.00 14.65 125 GLY A N 1
ATOM 663 C CA . GLY A 1 96 ? 30.203 95.379 6.357 1.00 14.76 125 GLY A CA 1
ATOM 664 C C . GLY A 1 96 ? 28.717 95.445 6.597 1.00 15.38 125 GLY A C 1
ATOM 665 O O . GLY A 1 96 ? 28.188 94.630 7.337 1.00 15.18 125 GLY A O 1
ATOM 666 N N . HIS A 1 97 ? 28.023 96.424 5.966 1.00 14.13 126 HIS A N 1
ATOM 667 C CA . HIS A 1 97 ? 26.564 96.664 6.274 1.00 13.02 126 HIS A CA 1
ATOM 668 C C . HIS A 1 97 ? 25.742 96.561 4.996 1.00 14.79 126 HIS A C 1
ATOM 669 O O . HIS A 1 97 ? 26.315 96.565 3.862 1.00 15.45 126 HIS A O 1
ATOM 676 N N . ASP A 1 98 ? 24.433 96.485 5.180 1.00 15.43 127 ASP A N 1
ATOM 677 C CA . ASP A 1 98 ? 23.524 96.491 4.022 1.00 16.07 127 ASP A CA 1
ATOM 678 C C . ASP A 1 98 ? 22.620 97.743 4.093 1.00 15.34 127 ASP A C 1
ATOM 679 O O . ASP A 1 98 ? 22.883 98.682 4.809 1.00 16.27 127 ASP A O 1
ATOM 684 N N . SER A 1 99 ? 21.575 97.762 3.258 1.00 16.92 128 SER A N 1
ATOM 685 C CA . SER A 1 99 ? 20.821 99.031 3.135 1.00 18.31 128 SER A CA 1
ATOM 686 C C . SER A 1 99 ? 19.942 99.322 4.385 1.00 19.95 128 SER A C 1
ATOM 687 O O . SER A 1 99 ? 19.359 100.394 4.476 1.00 19.81 128 SER A O 1
ATOM 690 N N . THR A 1 100 ? 19.840 98.394 5.336 1.00 18.66 129 THR A N 1
ATOM 691 C CA . THR A 1 100 ? 19.094 98.654 6.590 1.00 19.25 129 THR A CA 1
ATOM 692 C C . THR A 1 100 ? 19.949 99.446 7.600 1.00 18.82 129 THR A C 1
ATOM 693 O O . THR A 1 100 ? 19.425 100.096 8.485 1.00 17.50 129 THR A O 1
ATOM 697 N N . GLY A 1 101 ? 21.285 99.312 7.555 1.00 15.73 130 GLY A N 1
ATOM 698 C CA . GLY A 1 101 ? 22.107 99.945 8.593 1.00 15.24 130 GLY A CA 1
ATOM 699 C C . GLY A 1 101 ? 22.155 99.068 9.880 1.00 15.30 130 GLY A C 1
ATOM 700 O O . GLY A 1 101 ? 22.869 99.431 10.815 1.00 15.53 130 GLY A O 1
ATOM 701 N N . ARG A 1 102 ? 21.429 97.956 9.896 1.00 14.66 131 ARG A N 1
ATOM 702 C CA . ARG A 1 102 ? 21.411 97.038 11.079 1.00 15.47 131 ARG A CA 1
ATOM 703 C C . ARG A 1 102 ? 22.835 96.521 11.295 1.00 15.23 131 ARG A C 1
ATOM 704 O O . ARG A 1 102 ? 23.577 96.371 10.290 1.00 15.03 131 ARG A O 1
ATOM 712 N N . PHE A 1 103 ? 23.233 96.300 12.541 1.00 13.78 132 PHE A N 1
ATOM 713 C CA . PHE A 1 103 ? 24.595 95.713 12.771 1.00 13.80 132 PHE A CA 1
ATOM 714 C C . PHE A 1 103 ? 24.534 94.221 12.548 1.00 13.92 132 PHE A C 1
ATOM 715 O O . PHE A 1 103 ? 24.066 93.481 13.397 1.00 15.53 132 PHE A O 1
ATOM 723 N N . VAL A 1 104 ? 25.017 93.786 11.357 1.00 12.95 133 VAL A N 1
ATOM 724 C CA . VAL A 1 104 ? 24.924 92.384 10.928 1.00 14.01 133 VAL A CA 1
ATOM 725 C C . VAL A 1 104 ? 26.268 91.890 10.335 1.00 12.75 133 VAL A C 1
ATOM 726 O O . VAL A 1 104 ? 26.296 91.272 9.261 1.00 12.60 133 VAL A O 1
ATOM 730 N N . PRO A 1 105 ? 27.379 92.170 11.024 1.00 11.47 134 PRO A N 1
ATOM 731 C CA . PRO A 1 105 ? 28.691 91.840 10.400 1.00 12.73 134 PRO A CA 1
ATOM 732 C C . PRO A 1 105 ? 28.965 90.314 10.365 1.00 12.73 134 PRO A C 1
ATOM 733 O O . PRO A 1 105 ? 28.863 89.638 11.402 1.00 14.18 134 PRO A O 1
ATOM 737 N N . TYR A 1 106 ? 29.361 89.815 9.185 1.00 13.15 135 TYR A N 1
ATOM 738 C CA . TYR A 1 106 ? 29.717 88.382 9.019 1.00 13.59 135 TYR A CA 1
ATOM 739 C C . TYR A 1 106 ? 31.200 88.376 8.675 1.00 12.77 135 TYR A C 1
ATOM 740 O O . TYR A 1 106 ? 31.585 88.689 7.534 1.00 13.35 135 TYR A O 1
ATOM 749 N N . CYS A 1 107 ? 32.044 88.099 9.668 1.00 12.19 136 CYS A N 1
ATOM 750 C CA . CYS A 1 107 ? 33.504 88.103 9.484 1.00 12.22 136 CYS A CA 1
ATOM 751 C C . CYS A 1 107 ? 33.880 86.670 9.118 1.00 11.78 136 CYS A C 1
ATOM 752 O O . CYS A 1 107 ? 33.617 85.757 9.886 1.00 12.43 136 CYS A O 1
ATOM 755 N N . ASN A 1 108 ? 34.426 86.483 7.920 1.00 12.39 137 ASN A N 1
ATOM 756 C CA . ASN A 1 108 ? 34.651 85.105 7.419 1.00 11.43 137 ASN A CA 1
ATOM 757 C C . ASN A 1 108 ? 35.844 84.960 6.530 1.00 13.12 137 ASN A C 1
ATOM 758 O O . ASN A 1 108 ? 36.348 85.936 5.987 1.00 12.93 137 ASN A O 1
ATOM 763 N N . LYS A 1 109 ? 36.270 83.727 6.368 1.00 14.43 138 LYS A N 1
ATOM 764 C CA . LYS A 1 109 ? 37.261 83.403 5.337 1.00 15.76 138 LYS A CA 1
ATOM 765 C C . LYS A 1 109 ? 36.776 82.376 4.315 1.00 17.91 138 LYS A C 1
ATOM 766 O O . LYS A 1 109 ? 37.597 81.575 3.777 1.00 18.01 138 LYS A O 1
ATOM 772 N N . ILE A 1 110 ? 35.495 82.423 3.983 1.00 18.52 139 ILE A N 1
ATOM 773 C CA . ILE A 1 110 ? 34.841 81.483 3.059 1.00 21.20 139 ILE A CA 1
ATOM 774 C C . ILE A 1 110 ? 35.538 81.474 1.729 1.00 22.31 139 ILE A C 1
ATOM 775 O O . ILE A 1 110 ? 35.777 80.402 1.180 1.00 22.50 139 ILE A O 1
ATOM 780 N N . ASN A 1 111 ? 35.907 82.641 1.218 1.00 22.99 140 ASN A N 1
ATOM 781 C CA . ASN A 1 111 ? 36.453 82.727 -0.120 1.00 25.98 140 ASN A CA 1
ATOM 782 C C . ASN A 1 111 ? 37.962 82.775 -0.043 1.00 25.93 140 ASN A C 1
ATOM 783 O O . ASN A 1 111 ? 38.624 82.953 -1.089 1.00 27.74 140 ASN A O 1
ATOM 788 N N . GLY A 1 112 ? 38.515 82.617 1.161 1.00 26.41 141 GLY A N 1
ATOM 789 C CA . GLY A 1 112 ? 39.960 82.574 1.408 1.00 25.16 141 GLY A CA 1
ATOM 790 C C . GLY A 1 112 ? 40.517 83.629 2.364 1.00 24.42 141 GLY A C 1
ATOM 791 O O . GLY A 1 112 ? 40.915 83.342 3.495 1.00 25.41 141 GLY A O 1
ATOM 792 N N . PRO A 1 113 ? 40.571 84.916 1.935 1.00 24.25 142 PRO A N 1
ATOM 793 C CA . PRO A 1 113 ? 41.099 85.948 2.846 1.00 22.63 142 PRO A CA 1
ATOM 794 C C . PRO A 1 113 ? 39.967 86.343 3.876 1.00 20.37 142 PRO A C 1
ATOM 795 O O . PRO A 1 113 ? 38.770 86.084 3.617 1.00 20.46 142 PRO A O 1
ATOM 799 N N . VAL A 1 114 ? 40.334 86.920 4.992 1.00 17.74 143 VAL A N 1
ATOM 800 C CA . VAL A 1 114 ? 39.334 87.355 6.022 1.00 16.62 143 VAL A CA 1
ATOM 801 C C . VAL A 1 114 ? 38.688 88.650 5.552 1.00 16.74 143 VAL A C 1
ATOM 802 O O . VAL A 1 114 ? 39.360 89.628 5.237 1.00 17.86 143 VAL A O 1
ATOM 806 N N . ILE A 1 115 ? 37.375 88.630 5.417 1.00 14.71 144 ILE A N 1
ATOM 807 C CA . ILE A 1 115 ? 36.620 89.822 5.052 1.00 16.56 144 ILE A CA 1
ATOM 808 C C . ILE A 1 115 ? 35.406 89.989 5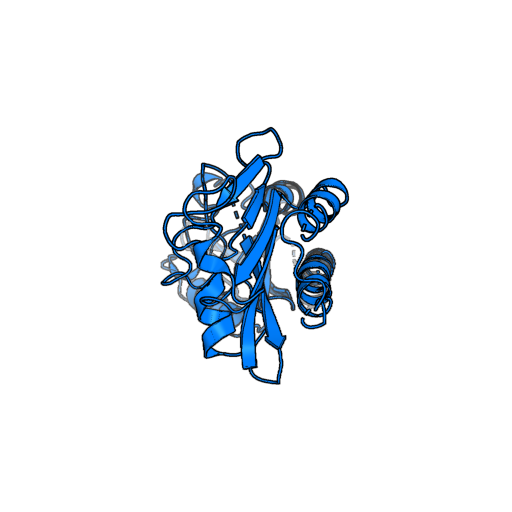.965 1.00 16.11 144 ILE A C 1
ATOM 809 O O . ILE A 1 115 ? 35.045 89.049 6.692 1.00 16.19 144 ILE A O 1
ATOM 814 N N . ILE A 1 116 ? 34.819 91.210 5.977 1.00 15.91 145 ILE A N 1
ATOM 815 C CA . ILE A 1 116 ? 33.566 91.354 6.744 1.00 14.68 145 ILE A CA 1
ATOM 816 C C . ILE A 1 116 ? 32.544 91.865 5.792 1.00 14.65 145 ILE A C 1
ATOM 817 O O . ILE A 1 116 ? 32.776 92.898 5.138 1.00 15.67 145 ILE A O 1
ATOM 822 N N . GLU A 1 117 ? 31.444 91.144 5.675 1.00 14.10 146 GLU A N 1
ATOM 823 C CA . GLU A 1 117 ? 30.323 91.549 4.776 1.00 16.07 146 GLU A CA 1
ATOM 824 C C . GLU A 1 117 ? 29.042 91.406 5.573 1.00 14.36 146 GLU A C 1
ATOM 825 O O . GLU A 1 117 ? 29.025 90.690 6.551 1.00 14.83 146 GLU A O 1
ATOM 831 N N . PRO A 1 118 ? 27.934 92.040 5.162 1.00 15.29 147 PRO A N 1
ATOM 832 C CA . PRO A 1 118 ? 26.698 91.777 5.958 1.00 14.44 147 PRO A CA 1
ATOM 833 C C . PRO A 1 118 ? 26.135 90.331 5.845 1.00 14.93 147 PRO A C 1
ATOM 834 O O . PRO A 1 118 ? 26.226 89.706 4.777 1.00 16.16 147 PRO A O 1
ATOM 838 N N . LEU A 1 119 ? 25.541 89.858 6.912 1.00 13.89 148 LEU A N 1
ATOM 839 C CA . LEU A 1 119 ? 24.761 88.633 6.909 1.00 15.51 148 LEU A CA 1
ATOM 840 C C . LEU A 1 119 ? 23.605 88.885 5.913 1.00 17.14 148 LEU A C 1
ATOM 841 O O . LEU A 1 119 ? 23.221 90.046 5.694 1.00 16.94 148 LEU A O 1
ATOM 846 N N . VAL A 1 120 ? 23.086 87.780 5.372 1.00 21.06 149 VAL A N 1
ATOM 847 C CA . VAL A 1 120 ? 21.912 87.828 4.439 1.00 25.55 149 VAL A CA 1
ATOM 848 C C . VAL A 1 120 ? 20.854 86.890 5.028 1.00 25.46 149 VAL A C 1
ATOM 849 O O . VAL A 1 120 ? 21.175 85.922 5.793 1.00 25.57 149 VAL A O 1
ATOM 853 N N . HIS A 1 121 ? 19.565 87.176 4.750 1.00 25.85 150 HIS A N 1
ATOM 854 C CA . HIS A 1 121 ? 18.477 86.270 5.181 1.00 27.68 150 HIS A CA 1
ATOM 855 C C . HIS A 1 121 ? 18.231 86.193 6.669 1.00 27.59 150 HIS A C 1
ATOM 856 O O . HIS A 1 121 ? 17.630 85.230 7.183 1.00 27.99 150 HIS A O 1
ATOM 863 N N . TYR A 1 122 ? 18.706 87.195 7.416 1.00 25.79 151 TYR A N 1
ATOM 864 C CA . TYR A 1 122 ? 18.511 87.133 8.837 1.00 25.76 151 TYR A CA 1
ATOM 865 C C . TYR A 1 122 ? 17.008 87.260 9.217 1.00 27.94 151 TYR A C 1
ATOM 866 O O . TYR A 1 122 ? 16.561 86.839 10.301 1.00 26.57 151 TYR A O 1
ATOM 875 N N . ASP A 1 123 ? 16.249 87.876 8.331 1.00 27.31 152 ASP A N 1
ATOM 876 C CA . ASP A 1 123 ? 14.820 87.998 8.585 1.00 31.72 152 ASP A CA 1
ATOM 877 C C . ASP A 1 123 ? 14.069 86.676 8.375 1.00 32.16 152 ASP A C 1
ATOM 878 O O . ASP A 1 123 ? 12.957 86.514 8.890 1.00 32.86 152 ASP A O 1
ATOM 883 N N . SER A 1 124 ? 14.650 85.725 7.645 1.00 32.32 153 SER A N 1
ATOM 884 C CA . SER A 1 124 ? 13.953 84.451 7.399 1.00 34.10 153 SER A CA 1
ATOM 885 C C . SER A 1 124 ? 14.689 83.138 7.761 1.00 34.39 153 SER A C 1
ATOM 886 O O . SER A 1 124 ? 14.029 82.108 8.002 1.00 36.75 153 SER A O 1
ATOM 889 N N . SER A 1 125 ? 16.012 83.123 7.813 1.00 32.67 154 SER A N 1
ATOM 890 C CA . SER A 1 125 ? 16.712 81.845 8.068 1.00 31.96 154 SER A CA 1
ATOM 891 C C . SER A 1 125 ? 16.776 81.428 9.525 1.00 31.58 154 SER A C 1
ATOM 892 O O . SER A 1 125 ? 16.890 82.254 10.399 1.00 27.09 154 SER A O 1
ATOM 895 N N . ASP A 1 126 ? 16.772 80.117 9.764 1.00 31.51 155 ASP A N 1
ATOM 896 C CA . ASP A 1 126 ? 16.811 79.576 11.100 1.00 31.70 155 ASP A CA 1
ATOM 897 C C . ASP A 1 126 ? 18.006 80.000 11.931 1.00 28.59 155 ASP A C 1
ATOM 898 O O . ASP A 1 126 ? 17.903 80.012 13.123 1.00 29.34 155 ASP A O 1
ATOM 903 N N . TYR A 1 127 ? 19.160 80.246 11.338 1.00 26.81 156 TYR A N 1
ATOM 904 C CA . TYR A 1 127 ? 20.281 80.592 12.212 1.00 24.49 156 TYR A CA 1
ATOM 905 C C . TYR A 1 127 ? 19.932 81.811 13.080 1.00 24.39 156 TYR A C 1
ATOM 906 O O . TYR A 1 127 ? 20.512 82.002 14.187 1.00 22.62 156 TYR A O 1
ATOM 915 N N . TYR A 1 128 ? 19.058 82.671 12.562 1.00 22.62 157 TYR A N 1
ATOM 916 C CA . TYR A 1 128 ? 18.648 83.891 13.315 1.00 23.53 157 TYR A CA 1
ATOM 917 C C . TYR A 1 128 ? 17.279 83.701 13.887 1.00 24.58 157 TYR A C 1
ATOM 918 O O . TYR A 1 128 ? 17.053 84.042 15.032 1.00 25.40 157 TYR A O 1
ATOM 927 N N . GLN A 1 129 ? 16.351 83.161 13.080 1.00 25.65 158 GLN A N 1
ATOM 928 C CA . GLN A 1 129 ? 14.944 83.069 13.524 1.00 27.74 158 GLN A CA 1
ATOM 929 C C . GLN A 1 129 ? 14.747 82.032 14.639 1.00 27.54 158 GLN A C 1
ATOM 930 O O . GLN A 1 129 ? 13.896 82.206 15.507 1.00 27.86 158 GLN A O 1
ATOM 936 N N . LEU A 1 130 ? 15.530 80.968 14.657 1.00 27.72 159 LEU A N 1
ATOM 937 C CA . LEU A 1 130 ? 15.292 79.996 15.747 1.00 28.63 159 LEU A CA 1
ATOM 938 C C . LEU A 1 130 ? 15.688 80.558 17.112 1.00 27.74 159 LEU A C 1
ATOM 939 O O . LEU A 1 130 ? 14.920 80.455 18.072 1.00 29.07 159 LEU A O 1
ATOM 944 N N . PRO A 1 131 ? 16.885 81.155 17.236 1.00 26.19 160 PRO A N 1
ATOM 945 C CA . PRO A 1 131 ? 17.142 81.788 18.531 1.00 25.52 160 PRO A CA 1
ATOM 946 C C . PRO A 1 131 ? 16.155 82.879 18.888 1.00 24.73 160 PRO A C 1
ATOM 947 O O . PRO A 1 131 ? 15.862 83.071 20.076 1.00 25.40 160 PRO A O 1
ATOM 951 N N . LYS A 1 132 ? 15.712 83.655 17.911 1.00 25.53 161 LYS A N 1
ATOM 952 C CA . LYS A 1 132 ? 14.746 84.725 18.183 1.00 26.88 161 LYS A CA 1
ATOM 953 C C . LYS A 1 132 ? 13.410 84.212 18.768 1.00 30.43 161 LYS A C 1
ATOM 954 O O . LYS A 1 132 ? 12.877 84.800 19.712 1.00 32.24 161 LYS A O 1
ATOM 960 N N . THR A 1 133 ? 12.890 83.121 18.220 1.00 31.73 162 THR A N 1
ATOM 961 C CA . THR A 1 133 ? 11.545 82.658 18.614 1.00 33.91 162 THR A CA 1
ATOM 962 C C . THR A 1 133 ? 11.624 81.710 19.803 1.00 34.05 162 THR A C 1
ATOM 963 O O . THR A 1 133 ? 10.696 81.630 20.607 1.00 35.33 162 THR A O 1
ATOM 967 N N . THR A 1 134 ? 12.744 81.002 19.949 1.00 33.61 163 THR A N 1
ATOM 968 C CA . THR A 1 134 ? 12.882 80.072 21.048 1.00 32.92 163 THR A CA 1
ATOM 969 C C . THR A 1 134 ? 13.605 80.646 22.268 1.00 32.06 163 THR A C 1
ATOM 970 O O . THR A 1 134 ? 13.475 80.110 23.378 1.00 30.97 163 THR A O 1
ATOM 974 N N . GLY A 1 135 ? 14.397 81.694 22.042 1.00 29.12 164 GLY A N 1
ATOM 975 C CA . GLY A 1 135 ? 15.286 82.212 23.063 1.00 28.09 164 GLY A CA 1
ATOM 976 C C . GLY A 1 135 ? 16.366 81.245 23.477 1.00 26.65 164 GLY A C 1
ATOM 977 O O . GLY A 1 135 ? 17.002 81.481 24.487 1.00 26.41 164 GLY A O 1
ATOM 978 N N . LYS A 1 136 ? 16.646 80.176 22.708 1.00 25.46 165 LYS A N 1
ATOM 979 C CA . LYS A 1 136 ? 17.664 79.221 23.111 1.00 26.15 165 LYS A CA 1
ATOM 980 C C . LYS A 1 136 ? 18.928 79.143 22.148 1.00 24.37 165 LYS A C 1
ATOM 981 O O . LYS A 1 136 ? 18.817 79.456 20.992 1.00 24.71 165 LYS A O 1
ATOM 987 N N . ASP A 1 137 ? 20.089 78.762 22.647 1.00 25.07 166 ASP A N 1
ATOM 988 C CA . ASP A 1 137 ? 21.240 78.424 21.754 1.00 24.73 166 ASP A CA 1
ATOM 989 C C . ASP A 1 137 ? 20.809 77.373 20.729 1.00 25.15 166 ASP A C 1
ATOM 990 O O . ASP A 1 137 ? 20.136 76.380 21.091 1.00 25.89 166 ASP A O 1
ATOM 995 N N . THR A 1 138 ? 21.194 77.538 19.463 1.00 22.78 167 THR A N 1
ATOM 996 C CA . THR A 1 138 ? 20.795 76.624 18.391 1.00 22.78 167 THR A CA 1
ATOM 997 C C . THR A 1 138 ? 21.968 76.146 17.565 1.00 21.74 167 THR A C 1
ATOM 998 O O . THR A 1 138 ? 23.009 76.798 17.544 1.00 20.02 167 THR A O 1
ATOM 1002 N N . LEU A 1 139 ? 21.793 74.998 16.917 1.00 19.76 168 LEU A N 1
ATOM 1003 C CA . LEU A 1 139 ? 22.721 74.459 16.005 1.00 19.69 168 LEU A CA 1
ATOM 1004 C C . LEU A 1 139 ? 21.907 74.098 14.759 1.00 20.84 168 LEU A C 1
ATOM 1005 O O . LEU A 1 139 ? 20.918 73.317 14.844 1.00 20.74 168 LEU A O 1
ATOM 1010 N N . THR A 1 140 ? 22.300 74.675 13.625 1.00 17.32 169 THR A N 1
ATOM 1011 C CA . THR A 1 140 ? 21.572 74.384 12.364 1.00 18.20 169 THR A CA 1
ATOM 1012 C C . THR A 1 140 ? 21.860 72.939 11.927 1.00 19.40 169 THR A C 1
ATOM 1013 O O . THR A 1 140 ? 22.839 72.263 12.317 1.00 18.57 169 THR A O 1
ATOM 1017 N N . GLU A 1 141 ? 21.038 72.495 10.993 1.00 19.36 170 GLU A N 1
ATOM 1018 C CA . GLU A 1 141 ? 21.365 71.273 10.275 1.00 20.49 170 GLU A CA 1
ATOM 1019 C C . GLU A 1 141 ? 22.547 71.624 9.350 1.00 17.74 170 GLU A C 1
ATOM 1020 O O . GLU A 1 141 ? 22.664 72.776 8.973 1.00 17.18 170 GLU A O 1
ATOM 1026 N N . PRO A 1 142 ? 23.440 70.663 9.095 1.00 17.83 171 PRO A N 1
ATOM 1027 C CA . PRO A 1 142 ? 24.581 70.954 8.204 1.00 16.10 171 PRO A CA 1
ATOM 1028 C C . PRO A 1 142 ? 24.113 71.359 6.820 1.00 17.50 171 PRO A C 1
ATOM 1029 O O . PRO A 1 142 ? 23.005 70.974 6.353 1.00 15.68 171 PRO A O 1
ATOM 1033 N N . TYR A 1 143 ? 24.933 72.158 6.161 1.00 15.18 172 TYR A N 1
ATOM 1034 C CA . TYR A 1 143 ? 24.518 72.710 4.842 1.00 15.35 172 TYR A CA 1
ATOM 1035 C C . TYR A 1 143 ? 25.750 73.087 4.077 1.00 15.26 172 TYR A C 1
ATOM 1036 O O . TYR A 1 143 ? 26.892 73.236 4.606 1.00 13.22 172 TYR A O 1
ATOM 1045 N N . PHE A 1 144 ? 25.548 73.248 2.769 1.00 15.31 173 PHE A N 1
ATOM 1046 C CA . PHE A 1 144 ? 26.635 73.814 1.978 1.00 15.83 173 PHE A CA 1
ATOM 1047 C C . PHE A 1 144 ? 26.430 75.309 1.751 1.00 15.13 173 PHE A C 1
ATOM 1048 O O . PHE A 1 144 ? 25.287 75.766 1.545 1.00 16.20 173 PHE A O 1
ATOM 1056 N N . TYR A 1 145 ? 27.552 76.065 1.777 1.00 15.24 174 TYR A N 1
ATOM 1057 C CA . TYR A 1 145 ? 27.484 77.511 1.527 1.00 15.68 174 TYR A CA 1
ATOM 1058 C C . TYR A 1 145 ? 28.742 77.876 0.762 1.00 17.03 174 TYR A C 1
ATOM 1059 O O . TYR A 1 145 ? 29.839 77.531 1.185 1.00 16.59 174 TYR A O 1
ATOM 1068 N N . GLU A 1 146 ? 28.550 78.417 -0.457 1.00 18.35 175 GLU A N 1
ATOM 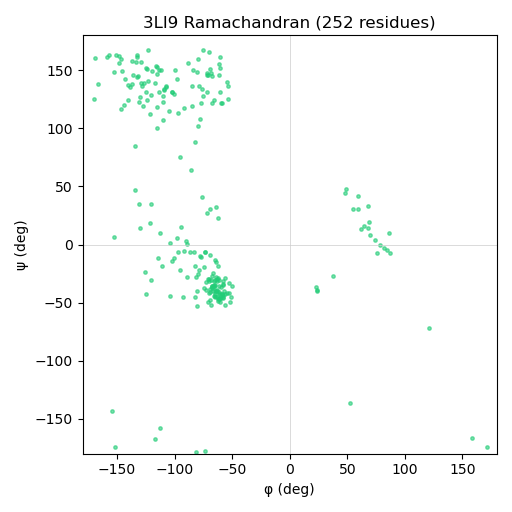1069 C CA . GLU A 1 146 ? 29.713 78.746 -1.311 1.00 20.08 175 GLU A CA 1
ATOM 1070 C C . GLU A 1 146 ? 30.707 77.595 -1.375 1.00 19.63 175 GLU A C 1
ATOM 1071 O O . GLU A 1 146 ? 31.963 77.764 -1.354 1.00 21.40 175 GLU A O 1
ATOM 1077 N N . GLY A 1 147 ? 30.166 76.360 -1.543 1.00 18.41 176 GLY A N 1
ATOM 1078 C CA . GLY A 1 147 ? 31.004 75.191 -1.759 1.00 18.66 176 GLY A CA 1
ATOM 1079 C C . GLY A 1 147 ? 31.541 74.525 -0.482 1.00 18.16 176 GLY A C 1
ATOM 1080 O O . GLY A 1 147 ? 32.173 73.531 -0.576 1.00 19.02 176 GLY A O 1
ATOM 1081 N N . ILE A 1 148 ? 31.289 75.115 0.680 1.00 16.30 177 ILE A N 1
ATOM 1082 C CA . ILE A 1 148 ? 31.841 74.563 1.909 1.00 15.98 177 ILE A CA 1
ATOM 1083 C C . ILE A 1 148 ? 30.727 73.944 2.811 1.00 11.96 177 ILE A C 1
ATOM 1084 O O . ILE A 1 148 ? 29.787 74.607 3.065 1.00 14.31 177 ILE A O 1
ATOM 1089 N N . PHE A 1 149 ? 30.942 72.689 3.212 1.00 12.84 178 PHE A N 1
ATOM 1090 C CA . PHE A 1 149 ? 30.030 71.939 4.103 1.00 13.32 178 PHE A CA 1
ATOM 1091 C C . PHE A 1 149 ? 30.286 72.420 5.530 1.00 11.07 178 PHE A C 1
ATOM 1092 O O . PHE A 1 149 ? 31.436 72.403 5.979 1.00 12.69 178 PHE A O 1
ATOM 1108 N N . VAL A 1 151 ? 28.274 73.723 9.611 1.00 13.51 180 VAL A N 1
ATOM 1109 C CA . VAL A 1 151 ? 27.117 73.945 10.478 1.00 14.72 180 VAL A CA 1
ATOM 1110 C C . VAL A 1 151 ? 27.306 75.275 11.202 1.00 15.48 180 VAL A C 1
ATOM 1111 O O . VAL A 1 151 ? 28.432 75.731 11.352 1.00 14.60 180 VAL A O 1
ATOM 1115 N N . SER A 1 152 ? 26.200 75.859 11.664 1.00 13.29 181 SER A N 1
ATOM 1116 C CA . SER A 1 152 ? 26.287 77.115 12.403 1.00 13.83 181 SER A CA 1
ATOM 1117 C C . SER A 1 152 ? 25.787 76.961 13.817 1.00 13.49 181 SER A C 1
ATOM 1118 O O . SER A 1 152 ? 24.749 76.329 14.012 1.00 15.12 181 SER A O 1
ATOM 1121 N N . TYR A 1 153 ? 26.483 77.579 14.755 1.00 11.33 182 TYR A N 1
ATOM 1122 C CA . TYR A 1 153 ? 26.044 77.618 16.159 1.00 13.52 182 TYR A CA 1
ATOM 1123 C C . TYR A 1 153 ? 25.604 79.056 16.427 1.00 13.63 182 TYR A C 1
ATOM 1124 O O . TYR A 1 153 ? 26.362 79.984 16.148 1.00 14.13 182 TYR A O 1
ATOM 1133 N N . ASP A 1 154 ? 24.435 79.254 17.042 1.00 13.44 183 ASP A N 1
ATOM 1134 C CA . ASP A 1 154 ? 23.956 80.626 17.233 1.00 15.40 183 ASP A CA 1
ATOM 1135 C C . ASP A 1 154 ? 23.399 80.771 18.633 1.00 15.11 183 ASP A C 1
ATOM 1136 O O . ASP A 1 154 ? 22.680 79.914 19.098 1.00 16.68 183 ASP A O 1
ATOM 1141 N N . SER A 1 155 ? 23.714 81.888 19.265 1.00 14.15 184 SER A N 1
ATOM 1142 C CA . SER A 1 155 ? 23.185 82.148 20.641 1.00 14.49 184 SER A CA 1
ATOM 1143 C C . SER A 1 155 ? 22.543 83.508 20.702 1.00 14.59 184 SER A C 1
ATOM 1144 O O . SER A 1 155 ? 23.032 84.474 20.125 1.00 14.24 184 SER A O 1
ATOM 1147 N N . PRO A 1 156 ? 21.368 83.582 21.358 1.00 15.30 185 PRO A N 1
ATOM 1148 C CA . PRO A 1 156 ? 20.696 84.841 21.460 1.00 15.56 185 PRO A CA 1
ATOM 1149 C C . PRO A 1 156 ? 21.399 85.819 22.417 1.00 15.04 185 PRO A C 1
ATOM 1150 O O . PRO A 1 156 ? 21.911 85.403 23.456 1.00 16.07 185 PRO A O 1
ATOM 1154 N N . ILE A 1 157 ? 21.321 87.112 22.076 1.00 14.64 186 ILE A N 1
ATOM 1155 C CA . ILE A 1 157 ? 21.873 88.250 22.866 1.00 13.59 186 ILE A CA 1
ATOM 1156 C C . ILE A 1 157 ? 20.659 88.897 23.508 1.00 15.17 186 ILE A C 1
ATOM 1157 O O . ILE A 1 157 ? 19.753 89.365 22.787 1.00 15.10 186 ILE A O 1
ATOM 1162 N N . PHE A 1 158 ? 20.602 88.845 24.824 1.00 14.26 187 PHE A N 1
ATOM 1163 C CA . PHE A 1 158 ? 19.408 89.427 25.549 1.00 16.65 187 PHE A CA 1
ATOM 1164 C C . PHE A 1 158 ? 19.886 90.642 26.265 1.00 18.37 187 PHE A C 1
ATOM 1165 O O . PHE A 1 158 ? 20.822 90.551 27.114 1.00 19.18 187 PHE A O 1
ATOM 1173 N N . LYS A 1 159 ? 19.267 91.783 25.966 1.00 17.41 188 LYS A N 1
ATOM 1174 C CA . LYS A 1 159 ? 19.610 93.092 26.587 1.00 19.04 188 LYS A CA 1
ATOM 1175 C C . LYS A 1 159 ? 18.300 93.629 27.177 1.00 21.00 188 LYS A C 1
ATOM 1176 O O . LYS A 1 159 ? 17.255 93.603 26.491 1.00 19.79 188 LYS A O 1
ATOM 1182 N N . ASN A 1 160 ? 18.346 94.067 28.422 1.00 22.00 189 ASN A N 1
ATOM 1183 C CA . ASN A 1 160 ? 17.165 94.566 29.134 1.00 22.37 189 ASN A CA 1
ATOM 1184 C C . ASN A 1 160 ? 16.136 93.452 29.189 1.00 22.21 189 ASN A C 1
ATOM 1185 O O . ASN A 1 160 ? 14.952 93.717 29.201 1.00 20.98 189 ASN A O 1
ATOM 1190 N N . GLY A 1 161 ? 16.603 92.179 29.215 1.00 20.32 190 GLY A N 1
ATOM 1191 C CA . GLY A 1 161 ? 15.678 91.042 29.254 1.00 18.94 190 GLY A CA 1
ATOM 1192 C C . GLY A 1 161 ? 15.033 90.681 27.902 1.00 20.17 190 GLY A C 1
ATOM 1193 O O . GLY A 1 161 ? 14.281 89.733 27.824 1.00 22.28 190 GLY A O 1
ATOM 1194 N N . GLU A 1 162 ? 15.360 91.425 26.861 1.00 18.18 191 GLU A N 1
ATOM 1195 C CA . GLU A 1 162 ? 14.733 91.259 25.553 1.00 21.17 191 GLU A CA 1
ATOM 1196 C C . GLU A 1 162 ? 15.694 90.802 24.506 1.00 20.05 191 GLU A C 1
ATOM 1197 O O . GLU A 1 162 ? 16.883 91.188 24.515 1.00 19.20 191 GLU A O 1
ATOM 1203 N N . PHE A 1 163 ? 15.169 90.021 23.585 1.00 19.47 192 PHE A N 1
ATOM 1204 C CA . PHE A 1 163 ? 15.995 89.622 22.436 1.00 18.81 192 PHE A CA 1
ATOM 1205 C C . PHE A 1 163 ? 16.525 90.791 21.627 1.00 18.15 192 PHE A C 1
ATOM 1206 O O . PHE A 1 163 ? 15.762 91.623 21.118 1.00 17.64 192 PHE A O 1
ATOM 1214 N N . ALA A 1 164 ? 17.880 90.907 21.491 1.00 16.58 193 ALA A N 1
ATOM 1215 C CA . ALA A 1 164 ? 18.478 92.009 20.729 1.00 15.52 193 ALA A CA 1
ATOM 1216 C C . ALA A 1 164 ? 19.129 91.529 19.412 1.00 14.04 193 ALA A C 1
ATOM 1217 O O . ALA A 1 164 ? 19.411 92.361 18.524 1.00 16.32 193 ALA A O 1
ATOM 1219 N N . GLY A 1 165 ? 19.408 90.232 19.317 1.00 14.31 194 GLY A N 1
ATOM 1220 C CA . GLY A 1 165 ? 20.205 89.749 18.159 1.00 14.23 194 GLY A CA 1
ATOM 1221 C C . GLY A 1 165 ? 20.826 88.428 18.543 1.00 14.59 194 GLY A C 1
ATOM 1222 O O . GLY A 1 165 ? 20.411 87.743 19.484 1.00 13.36 194 GLY A O 1
ATOM 1223 N N . ILE A 1 166 ? 21.780 88.010 17.726 1.00 12.43 195 ILE A N 1
ATOM 1224 C CA . ILE A 1 166 ? 22.422 86.710 17.881 1.00 12.38 195 ILE A CA 1
ATOM 1225 C C . ILE A 1 166 ? 23.963 86.916 17.751 1.00 13.15 195 ILE A C 1
ATOM 1226 O O . ILE A 1 166 ? 24.483 87.891 17.110 1.00 12.94 195 ILE A O 1
ATOM 1231 N N . ALA A 1 167 ? 24.706 85.967 18.320 1.00 13.53 196 ALA A N 1
ATOM 1232 C CA . ALA A 1 167 ? 26.142 85.856 18.032 1.00 11.62 196 ALA A CA 1
ATOM 1233 C C . ALA A 1 167 ? 26.262 84.423 17.517 1.00 12.47 196 ALA A C 1
ATOM 1234 O O . ALA A 1 167 ? 25.653 83.512 18.070 1.00 13.92 196 ALA A O 1
ATOM 1236 N N . GLY A 1 168 ? 27.091 84.259 16.503 1.00 11.04 197 GLY A N 1
ATOM 1237 C CA . GLY A 1 168 ? 27.205 82.936 15.912 1.00 11.98 197 GLY A CA 1
ATOM 1238 C C . GLY A 1 168 ? 28.562 82.608 15.391 1.00 11.90 197 GLY A C 1
ATOM 1239 O O . GLY A 1 168 ? 29.351 83.474 15.173 1.00 10.51 197 GLY A O 1
ATOM 1240 N N . VAL A 1 169 ? 28.840 81.306 15.238 1.00 11.53 198 VAL A N 1
ATOM 1241 C CA . VAL A 1 169 ? 30.021 80.854 14.519 1.00 11.22 198 VAL A CA 1
ATOM 1242 C C . VAL A 1 169 ? 29.679 79.773 13.493 1.00 11.64 198 VAL A C 1
ATOM 1243 O O . VAL A 1 169 ? 28.724 78.963 13.702 1.00 12.72 198 VAL A O 1
ATOM 1247 N N . ASP A 1 170 ? 30.420 79.821 12.361 1.00 11.66 199 ASP A N 1
ATOM 1248 C CA . ASP A 1 170 ? 30.291 78.802 11.282 1.00 12.01 199 ASP A CA 1
ATOM 1249 C C . ASP A 1 170 ? 31.442 77.853 11.372 1.00 13.69 199 ASP A C 1
ATOM 1250 O O . ASP A 1 170 ? 32.585 78.278 11.459 1.00 12.17 199 ASP A O 1
ATOM 1255 N N . VAL A 1 171 ? 31.127 76.568 11.346 1.00 12.32 200 VAL A N 1
ATOM 1256 C CA . VAL A 1 171 ? 32.116 75.515 11.598 1.00 13.04 200 VAL A CA 1
ATOM 1257 C C . VAL A 1 171 ? 32.187 74.570 10.366 1.00 11.83 200 VAL A C 1
ATOM 1258 O O . VAL A 1 171 ? 31.242 73.836 10.138 1.00 12.37 200 VAL A O 1
ATOM 1262 N N . PRO A 1 172 ? 33.284 74.539 9.628 1.00 11.70 201 PRO A N 1
ATOM 1263 C CA . PRO A 1 172 ? 33.382 73.572 8.468 1.00 11.06 201 PRO A CA 1
ATOM 1264 C C . PRO A 1 172 ? 33.431 72.164 9.026 1.00 11.61 201 PRO A C 1
ATOM 1265 O O . PRO A 1 172 ? 34.007 71.877 10.115 1.00 12.57 201 PRO A O 1
ATOM 1269 N N . LEU A 1 173 ? 32.821 71.244 8.285 1.00 12.33 202 LEU A N 1
ATOM 1270 C CA . LEU A 1 173 ? 32.744 69.866 8.743 1.00 13.38 202 LEU A CA 1
ATOM 1271 C C . LEU A 1 173 ? 33.551 68.878 7.901 1.00 14.12 202 LEU A C 1
ATOM 1272 O O . LEU A 1 173 ? 33.470 67.648 8.131 1.00 13.93 202 LEU A O 1
ATOM 1277 N N . GLU A 1 174 ? 34.391 69.378 6.994 1.00 13.90 203 GLU A N 1
ATOM 1278 C CA . GLU A 1 174 ? 35.250 68.414 6.293 1.00 14.77 203 GLU A CA 1
ATOM 1279 C C . GLU A 1 174 ? 36.034 67.511 7.212 1.00 14.54 203 GLU A C 1
ATOM 1280 O O . GLU A 1 174 ? 36.209 66.316 6.919 1.00 16.54 203 GLU A O 1
ATOM 1286 N N . TYR A 1 175 ? 36.439 68.002 8.379 1.00 13.83 204 TYR A N 1
ATOM 1287 C CA . TYR A 1 175 ? 37.267 67.219 9.301 1.00 14.89 204 TYR A CA 1
ATOM 1288 C C . TYR A 1 175 ? 36.520 65.970 9.773 1.00 14.44 204 TYR A C 1
ATOM 1289 O O . TYR A 1 175 ? 37.131 64.946 10.088 1.00 15.07 204 TYR A O 1
ATOM 1298 N N . VAL A 1 176 ? 35.203 66.076 9.814 1.00 12.90 205 VAL A N 1
ATOM 1299 C CA . VAL A 1 176 ? 34.421 64.898 10.226 1.00 14.26 205 VAL A CA 1
ATOM 1300 C C . VAL A 1 176 ? 34.652 63.717 9.297 1.00 14.72 205 VAL A C 1
ATOM 1301 O O . VAL A 1 176 ? 34.849 62.572 9.771 1.00 16.33 205 VAL A O 1
ATOM 1305 N N . ASP A 1 177 ? 34.608 63.971 7.992 1.00 14.52 206 ASP A N 1
ATOM 1306 C CA . ASP A 1 177 ? 34.867 62.924 7.030 1.00 17.67 206 ASP A CA 1
ATOM 1307 C C . ASP A 1 177 ? 36.300 62.465 7.163 1.00 18.42 206 ASP A C 1
ATOM 1308 O O . ASP A 1 177 ? 36.559 61.278 7.135 1.00 17.52 206 ASP A O 1
ATOM 1313 N N . ASP A 1 178 ? 37.250 63.390 7.262 1.00 17.66 207 ASP A N 1
ATOM 1314 C CA . ASP A 1 178 ? 38.657 62.955 7.436 1.00 20.84 207 ASP A CA 1
ATOM 1315 C C . ASP A 1 178 ? 38.875 61.945 8.574 1.00 21.31 207 ASP A C 1
ATOM 1316 O O . ASP A 1 178 ? 39.572 60.933 8.401 1.00 21.76 207 ASP A O 1
ATOM 1321 N N . VAL A 1 179 ? 38.279 62.205 9.729 1.00 18.37 208 VAL A N 1
ATOM 1322 C CA . VAL A 1 179 ? 38.446 61.417 10.893 1.00 17.98 208 VAL A CA 1
ATOM 1323 C C . VAL A 1 179 ? 37.548 60.151 10.834 1.00 18.02 208 VAL A C 1
ATOM 1324 O O . VAL A 1 179 ? 38.061 59.041 10.990 1.00 17.76 208 VAL A O 1
ATOM 1328 N N . ALA A 1 180 ? 36.242 60.314 10.601 1.00 15.97 209 ALA A N 1
ATOM 1329 C CA . ALA A 1 180 ? 35.290 59.138 10.684 1.00 15.89 209 ALA A CA 1
ATOM 1330 C C . ALA A 1 180 ? 35.576 58.099 9.577 1.00 16.95 209 ALA A C 1
ATOM 1331 O O . ALA A 1 180 ? 35.502 56.891 9.818 1.00 17.64 209 ALA A O 1
ATOM 1333 N N . SER A 1 181 ? 35.976 58.563 8.391 1.00 16.39 210 SER A N 1
ATOM 1334 C CA . SER A 1 181 ? 36.225 57.648 7.295 1.00 18.80 210 SER A CA 1
ATOM 1335 C C . SER A 1 181 ? 37.481 56.832 7.412 1.00 20.21 210 SER A C 1
ATOM 1336 O O . SER A 1 181 ? 37.672 55.923 6.581 1.00 22.71 210 SER A O 1
ATOM 1339 N N . SER A 1 182 ? 38.301 57.108 8.408 1.00 22.69 211 SER A N 1
ATOM 1340 C CA . SER A 1 182 ? 39.498 56.293 8.670 1.00 24.33 211 SER A CA 1
ATOM 1341 C C . SER A 1 182 ? 39.278 55.240 9.754 1.00 24.36 211 SER A C 1
ATOM 1342 O O . SER A 1 182 ? 40.171 54.467 10.067 1.00 24.90 211 SER A O 1
ATOM 1345 N N . ILE A 1 183 ? 38.119 55.264 10.398 1.00 20.41 212 ILE A N 1
ATOM 1346 C CA . ILE A 1 183 ? 37.850 54.303 11.489 1.00 21.47 212 ILE A CA 1
ATOM 1347 C C . ILE A 1 183 ? 37.557 52.950 10.906 1.00 23.13 212 ILE A C 1
ATOM 1348 O O . ILE A 1 183 ? 36.759 52.808 9.954 1.00 22.52 212 ILE A O 1
ATOM 1353 N N . ARG A 1 184 ? 38.289 51.952 11.419 1.00 25.82 213 ARG A N 1
ATOM 1354 C CA . ARG A 1 184 ? 38.061 50.583 10.949 1.00 29.32 213 ARG A CA 1
ATOM 1355 C C . ARG A 1 184 ? 37.875 49.685 12.140 1.00 29.65 213 ARG A C 1
ATOM 1356 O O . ARG A 1 184 ? 38.572 49.820 13.152 1.00 30.73 213 ARG A O 1
ATOM 1364 N N . THR A 1 185 ? 36.934 48.765 12.063 1.00 31.06 214 THR A N 1
ATOM 1365 C CA . THR A 1 185 ? 36.759 47.870 13.191 1.00 32.98 214 THR A CA 1
ATOM 1366 C C . THR A 1 185 ? 36.569 46.433 12.647 1.00 33.84 214 THR A C 1
ATOM 1367 O O . THR A 1 185 ? 35.939 46.243 11.629 1.00 32.39 214 THR A O 1
ATOM 1371 N N . PHE A 1 186 ? 37.059 45.429 13.362 1.00 34.51 215 PHE A N 1
ATOM 1372 C CA . PHE A 1 186 ? 37.088 44.085 12.777 1.00 35.26 215 PHE A CA 1
ATOM 1373 C C . PHE A 1 186 ? 37.766 44.051 11.388 1.00 35.76 215 PHE A C 1
ATOM 1374 O O . PHE A 1 186 ? 38.806 44.654 11.191 1.00 36.83 215 PHE A O 1
ATOM 1382 N N . ASP A 1 187 ? 37.204 43.352 10.418 1.00 36.31 216 ASP A N 1
ATOM 1383 C CA . ASP A 1 187 ? 37.830 43.284 9.125 1.00 37.26 216 ASP A CA 1
ATOM 1384 C C . ASP A 1 187 ? 37.360 44.336 8.137 1.00 35.69 216 ASP A C 1
ATOM 1385 O O . ASP A 1 187 ? 38.162 44.899 7.421 1.00 37.29 216 ASP A O 1
ATOM 1390 N N . THR A 1 188 ? 36.053 44.548 8.050 1.00 34.45 217 THR A N 1
ATOM 1391 C CA . THR A 1 188 ? 35.525 45.486 7.073 1.00 33.58 217 THR A CA 1
ATOM 1392 C C . THR A 1 188 ? 34.546 46.476 7.747 1.00 30.39 217 THR A C 1
ATOM 1393 O O . THR A 1 188 ? 33.765 47.117 7.066 1.00 30.48 217 THR A O 1
ATOM 1397 N N . GLY A 1 189 ? 34.557 46.525 9.068 1.00 27.32 218 GLY A N 1
ATOM 1398 C CA . GLY A 1 189 ? 33.652 47.443 9.789 1.00 24.10 218 GLY A CA 1
ATOM 1399 C C . GLY A 1 189 ? 34.101 48.880 9.557 1.00 22.43 218 GLY A C 1
ATOM 1400 O O . GLY A 1 189 ? 35.289 49.145 9.368 1.00 22.69 218 GLY A O 1
ATOM 1401 N N . TYR A 1 190 ? 33.162 49.816 9.602 1.00 19.04 219 TYR A N 1
ATOM 1402 C CA . TYR A 1 190 ? 33.546 51.230 9.335 1.00 17.38 219 TYR A CA 1
ATOM 1403 C C . TYR A 1 190 ? 32.564 52.095 10.112 1.00 16.36 219 TYR A C 1
ATOM 1404 O O . TYR A 1 190 ? 31.763 51.591 10.906 1.00 15.69 219 TYR A O 1
ATOM 1413 N N . ALA A 1 191 ? 32.654 53.424 9.919 1.00 14.91 220 ALA A N 1
ATOM 1414 C CA . ALA A 1 191 ? 31.885 54.311 10.796 1.00 15.34 220 ALA A CA 1
ATOM 1415 C C . ALA A 1 191 ? 31.520 55.508 9.950 1.00 16.06 220 ALA A C 1
ATOM 1416 O O . ALA A 1 191 ? 32.209 55.821 8.951 1.00 14.62 220 ALA A O 1
ATOM 1418 N N . PHE A 1 192 ? 30.454 56.189 10.337 1.00 13.98 221 PHE A N 1
ATOM 1419 C CA . PHE A 1 192 ? 30.151 57.522 9.718 1.00 14.78 221 PHE A CA 1
ATOM 1420 C C . PHE A 1 192 ? 29.320 58.354 10.719 1.00 15.06 221 PHE A C 1
ATOM 1421 O O . PHE A 1 192 ? 28.821 57.832 11.690 1.00 14.57 221 PHE A O 1
ATOM 1437 N N . VAL A 1 194 ? 26.112 61.205 11.326 1.00 12.70 223 VAL A N 1
ATOM 1438 C CA . VAL A 1 194 ? 24.936 61.842 10.725 1.00 11.30 223 VAL A CA 1
ATOM 1439 C C . VAL A 1 194 ? 24.446 63.007 11.564 1.00 11.98 223 VAL A C 1
ATOM 1440 O O . VAL A 1 194 ? 24.736 63.064 12.782 1.00 12.85 223 VAL A O 1
ATOM 1444 N N . SER A 1 195 ? 23.676 63.878 10.942 1.00 12.37 224 SER A N 1
ATOM 1445 C CA . SER A 1 195 ? 23.074 64.972 11.693 1.00 13.32 224 SER A CA 1
ATOM 1446 C C . SER A 1 195 ? 21.780 64.450 12.438 1.00 13.32 224 SER A C 1
ATOM 1447 O O . SER A 1 195 ? 21.410 63.263 12.325 1.00 14.29 224 SER A O 1
ATOM 1450 N N . ASN A 1 196 ? 21.125 65.358 13.137 1.00 12.78 225 ASN A N 1
ATOM 1451 C CA . ASN A 1 196 ? 19.947 64.989 13.903 1.00 13.93 225 ASN A CA 1
ATOM 1452 C C . ASN A 1 196 ? 18.824 64.476 12.952 1.00 14.47 225 ASN A C 1
ATOM 1453 O O . ASN A 1 196 ? 18.061 63.570 13.319 1.00 16.88 225 ASN A O 1
ATOM 1458 N N . THR A 1 197 ? 18.779 64.997 11.737 1.00 14.73 226 THR A N 1
ATOM 1459 C CA . THR A 1 197 ? 17.764 64.503 10.770 1.00 16.86 226 THR A CA 1
ATOM 1460 C C . THR A 1 197 ? 18.339 63.411 9.878 1.00 16.79 226 THR A C 1
ATOM 1461 O O . THR A 1 197 ? 17.721 63.050 8.892 1.00 17.51 226 THR A O 1
ATOM 1465 N N . GLY A 1 198 ? 19.492 62.835 10.245 1.00 14.73 227 GLY A N 1
ATOM 1466 C CA . GLY A 1 198 ? 19.980 61.651 9.596 1.00 15.98 227 GLY A CA 1
ATOM 1467 C C . GLY A 1 198 ? 20.801 61.935 8.345 1.00 14.71 227 GLY A C 1
ATOM 1468 O O . GLY A 1 198 ? 21.168 60.970 7.664 1.00 15.80 227 GLY A O 1
ATOM 1469 N N . ILE A 1 199 ? 21.153 63.200 8.098 1.00 15.49 228 ILE A N 1
ATOM 1470 C CA . ILE A 1 199 ? 21.977 63.494 6.894 1.00 14.20 228 ILE A CA 1
ATOM 1471 C C . ILE A 1 199 ? 23.438 63.093 7.104 1.00 13.92 228 ILE A C 1
ATOM 1472 O O . ILE A 1 199 ? 24.046 63.405 8.161 1.00 14.02 228 ILE A O 1
ATOM 1477 N N . PHE A 1 200 ? 24.029 62.417 6.114 1.00 13.10 229 PHE A N 1
ATOM 1478 C CA . PHE A 1 200 ? 25.421 62.032 6.259 1.00 14.06 229 PHE A CA 1
ATOM 1479 C C . PHE A 1 200 ? 26.320 63.205 6.416 1.00 13.76 229 PHE A C 1
ATOM 1480 O O . PHE A 1 200 ? 26.301 64.126 5.595 1.00 15.23 229 PHE A O 1
ATOM 1488 N N . LEU A 1 201 ? 27.189 63.129 7.431 1.00 12.63 230 LEU A N 1
ATOM 1489 C CA . LEU A 1 201 ? 28.238 64.157 7.544 1.00 13.53 230 LEU A CA 1
ATOM 1490 C C . LEU A 1 201 ? 29.586 63.579 6.998 1.00 13.68 230 LEU A C 1
ATOM 1491 O O . LEU A 1 201 ? 30.598 64.306 6.913 1.00 15.70 230 LEU A O 1
ATOM 1496 N N . SER A 1 202 ? 29.614 62.246 6.771 1.00 13.48 231 SER A N 1
ATOM 1497 C CA . SER A 1 202 ? 30.845 61.571 6.295 1.00 14.24 231 SER A CA 1
ATOM 1498 C C . SER A 1 202 ? 30.389 60.271 5.647 1.00 15.48 231 SER A C 1
ATOM 1499 O O . SER A 1 202 ? 29.272 59.797 5.914 1.00 14.46 231 SER A O 1
ATOM 1502 N N . HIS A 1 203 ? 31.247 59.686 4.820 1.00 14.98 232 HIS A N 1
ATOM 1503 C CA . HIS A 1 203 ? 31.029 58.268 4.386 1.00 16.32 232 HIS A CA 1
ATOM 1504 C C . HIS A 1 203 ? 32.322 57.821 3.742 1.00 17.30 232 HIS A C 1
ATOM 1505 O O . HIS A 1 203 ? 32.928 58.605 3.031 1.00 16.79 232 HIS A O 1
ATOM 1512 N N . PRO A 1 204 ? 32.799 56.585 4.002 1.00 17.95 233 PRO A N 1
ATOM 1513 C CA . PRO A 1 204 ? 34.159 56.264 3.573 1.00 18.72 233 PRO A CA 1
ATOM 1514 C C . PRO A 1 204 ? 34.236 56.199 2.040 1.00 21.25 233 PRO A C 1
ATOM 1515 O O . PRO A 1 204 ? 35.303 56.516 1.488 1.00 21.54 233 PRO A O 1
ATOM 1519 N N . THR A 1 205 ? 33.157 55.822 1.362 1.00 20.18 234 THR A N 1
ATOM 1520 C CA . THR A 1 205 ? 33.195 55.731 -0.131 1.00 23.80 234 THR A CA 1
ATOM 1521 C C . THR A 1 205 ? 32.228 56.586 -0.917 1.00 24.33 234 THR A C 1
ATOM 1522 O O . THR A 1 205 ? 32.516 57.007 -2.069 1.00 25.78 234 THR A O 1
ATOM 1526 N N . GLN A 1 206 ? 31.063 56.859 -0.350 1.00 21.24 235 GLN A N 1
ATOM 1527 C CA . GLN A 1 206 ? 30.056 57.581 -1.090 1.00 22.30 235 GLN A CA 1
ATOM 1528 C C . GLN A 1 206 ? 30.162 59.093 -0.748 1.00 21.77 235 GLN A C 1
ATOM 1529 O O . GLN A 1 206 ? 29.345 59.639 0.015 1.00 20.68 235 GLN A O 1
ATOM 1535 N N . LYS A 1 207 ? 31.161 59.769 -1.291 1.00 22.46 236 LYS A N 1
ATOM 1536 C CA . LYS A 1 207 ? 31.292 61.200 -0.953 1.00 21.22 236 LYS A CA 1
ATOM 1537 C C . LYS A 1 207 ? 30.136 62.022 -1.394 1.00 21.08 236 LYS A C 1
ATOM 1538 O O . LYS A 1 207 ? 29.826 63.056 -0.770 1.00 20.66 236 LYS A O 1
ATOM 1544 N N . ASN A 1 208 ? 29.466 61.617 -2.481 1.00 20.24 237 ASN A N 1
ATOM 1545 C CA . ASN A 1 208 ? 28.266 62.285 -2.943 1.00 21.01 237 ASN A CA 1
ATOM 1546 C C . ASN A 1 208 ? 27.068 62.241 -2.007 1.00 20.94 237 ASN A C 1
ATOM 1547 O O . ASN A 1 208 ? 26.096 62.997 -2.163 1.00 19.53 237 ASN A O 1
ATOM 1552 N N . TRP A 1 209 ? 27.128 61.349 -1.007 1.00 20.03 238 TRP A N 1
ATOM 1553 C CA . TRP A 1 209 ? 26.073 61.291 -0.008 1.00 18.70 238 TRP A CA 1
ATOM 1554 C C . TRP A 1 209 ? 26.215 62.392 1.070 1.00 16.37 238 TRP A C 1
ATOM 1555 O O . TRP A 1 209 ? 25.214 62.773 1.726 1.00 16.96 238 TRP A O 1
ATOM 1566 N N . ILE A 1 210 ? 27.452 62.848 1.254 1.00 17.64 239 ILE A N 1
ATOM 1567 C CA . ILE A 1 210 ? 27.737 63.864 2.356 1.00 16.94 239 ILE A CA 1
ATOM 1568 C C . ILE A 1 210 ? 26.908 65.133 2.134 1.00 16.65 239 ILE A C 1
ATOM 1569 O O . ILE A 1 210 ? 26.988 65.810 1.069 1.00 15.59 239 ILE A O 1
ATOM 1574 N N . GLY A 1 211 ? 26.093 65.463 3.133 1.00 16.84 240 GLY A N 1
ATOM 1575 C CA . GLY A 1 211 ? 25.211 66.615 3.065 1.00 18.70 240 GLY A CA 1
ATOM 1576 C C . GLY A 1 211 ? 24.060 66.512 2.114 1.00 21.20 240 GLY A C 1
ATOM 1577 O O . GLY A 1 211 ? 23.343 67.505 1.930 1.00 23.02 240 GLY A O 1
ATOM 1578 N N . GLU A 1 212 ? 23.846 65.315 1.536 1.00 21.37 241 GLU A N 1
ATOM 1579 C CA . GLU A 1 212 ? 22.887 65.132 0.439 1.00 22.74 241 GLU A CA 1
ATOM 1580 C C . GLU A 1 212 ? 21.858 64.073 0.738 1.00 24.39 241 GLU A C 1
ATOM 1581 O O . GLU A 1 212 ? 20.668 64.299 0.514 1.00 27.46 241 GLU A O 1
ATOM 1587 N N . LYS A 1 213 ? 22.265 62.963 1.304 1.00 21.32 242 LYS A N 1
ATOM 1588 C CA . LYS A 1 213 ? 21.336 61.878 1.518 1.00 21.46 242 LYS A CA 1
ATOM 1589 C C . LYS A 1 213 ? 21.124 61.732 3.021 1.00 20.27 242 LYS A C 1
ATOM 1590 O O . LYS A 1 213 ? 22.036 62.031 3.781 1.00 18.93 242 LYS A O 1
ATOM 1596 N N . SER A 1 214 ? 19.951 61.283 3.442 1.00 20.90 243 SER A N 1
ATOM 1597 C CA . SER A 1 214 ? 19.694 60.960 4.820 1.00 20.27 243 SER A CA 1
ATOM 1598 C C . SER A 1 214 ? 19.380 59.468 5.013 1.00 20.16 243 SER A C 1
ATOM 1599 O O . SER A 1 214 ? 18.954 58.770 4.071 1.00 20.75 243 SER A O 1
ATOM 1602 N N . LEU A 1 215 ? 19.657 58.957 6.203 1.00 20.90 244 LEU A N 1
ATOM 1603 C CA . LEU A 1 215 ? 19.237 57.609 6.566 1.00 22.25 244 LEU A CA 1
ATOM 1604 C C . LEU A 1 215 ? 17.772 57.429 6.267 1.00 23.55 244 LEU A C 1
ATOM 1605 O O . LEU A 1 215 ? 17.354 56.325 5.883 1.00 25.12 244 LEU A O 1
ATOM 1610 N N . SER A 1 216 ? 16.972 58.468 6.453 1.00 24.92 245 SER A N 1
ATOM 1611 C CA . SER A 1 216 ? 15.536 58.242 6.279 1.00 27.66 245 SER A CA 1
ATOM 1612 C C . SER A 1 216 ? 15.198 57.976 4.798 1.00 29.10 245 SER A C 1
ATOM 1613 O O . SER A 1 216 ? 14.078 57.599 4.499 1.00 31.19 245 SER A O 1
ATOM 1616 N N . ASP A 1 217 ? 16.164 58.161 3.886 1.00 29.28 246 ASP A N 1
ATOM 1617 C CA . ASP A 1 217 ? 15.978 57.910 2.444 1.00 30.99 246 ASP A CA 1
ATOM 1618 C C . ASP A 1 217 ? 16.161 56.448 2.013 1.00 29.29 246 ASP A C 1
ATOM 1619 O O . ASP A 1 217 ? 15.990 56.115 0.827 1.00 31.37 246 ASP A O 1
ATOM 1624 N N . PHE A 1 218 ? 16.590 55.587 2.916 1.00 25.32 247 PHE A N 1
ATOM 1625 C CA . PHE A 1 218 ? 16.856 54.201 2.563 1.00 24.84 247 PHE A CA 1
ATOM 1626 C C . PHE A 1 218 ? 15.571 53.402 2.642 1.00 25.91 247 PHE A C 1
ATOM 1627 O O . PHE A 1 218 ? 14.782 53.567 3.575 1.00 26.46 247 PHE A O 1
ATOM 1635 N N . ASP A 1 219 ? 15.340 52.558 1.645 1.00 26.64 248 ASP A N 1
ATOM 1636 C CA . ASP A 1 219 ? 14.122 51.733 1.659 1.00 29.32 248 ASP A CA 1
ATOM 1637 C C . ASP A 1 219 ? 14.381 50.500 2.438 1.00 28.59 248 ASP A C 1
ATOM 1638 O O . ASP A 1 219 ? 14.337 49.418 1.881 1.00 29.41 248 ASP A O 1
ATOM 1643 N N . VAL A 1 220 ? 14.649 50.647 3.735 1.00 25.19 249 VAL A N 1
ATOM 1644 C CA . VAL A 1 220 ? 15.008 49.530 4.610 1.00 24.78 249 VAL A CA 1
ATOM 1645 C C . VAL A 1 220 ? 14.430 49.890 5.973 1.00 2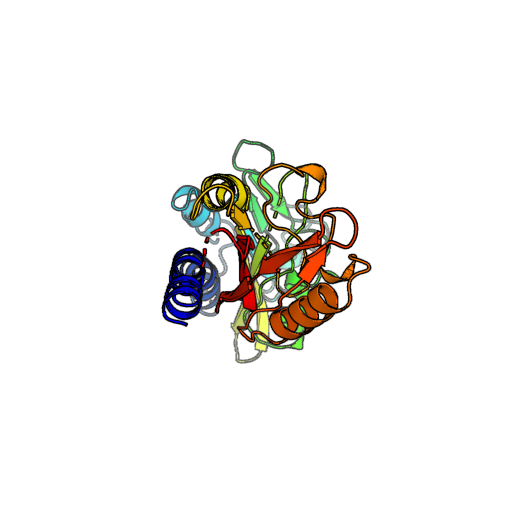5.36 249 VAL A C 1
ATOM 1646 O O . VAL A 1 220 ? 14.774 50.930 6.550 1.00 23.40 249 VAL A O 1
ATOM 1650 N N . GLU A 1 221 ? 13.490 49.063 6.434 1.00 24.51 250 GLU A N 1
ATOM 1651 C CA . GLU A 1 221 ? 12.764 49.319 7.643 1.00 26.48 250 GLU A CA 1
ATOM 1652 C C . GLU A 1 221 ? 13.729 49.608 8.821 1.00 23.94 250 GLU A C 1
ATOM 1653 O O . GLU A 1 221 ? 13.512 50.581 9.538 1.00 26.10 250 GLU A O 1
ATOM 1659 N N . GLU A 1 222 ? 14.726 48.783 9.025 1.00 23.22 251 GLU A N 1
ATOM 1660 C CA . GLU A 1 222 ? 15.593 48.985 10.163 1.00 23.77 251 GLU A CA 1
ATOM 1661 C C . GLU A 1 222 ? 16.335 50.338 10.129 1.00 22.57 251 GLU A C 1
ATOM 1662 O O . GLU A 1 222 ? 16.621 50.898 11.177 1.00 20.18 251 GLU A O 1
ATOM 1668 N N . ILE A 1 223 ? 16.725 50.794 8.941 1.00 22.15 252 ILE A N 1
ATOM 1669 C CA . ILE A 1 223 ? 17.464 52.078 8.838 1.00 20.74 252 ILE A CA 1
ATOM 1670 C C . ILE A 1 223 ? 16.558 53.241 9.084 1.00 21.05 252 ILE A C 1
ATOM 1671 O O . ILE A 1 223 ? 16.925 54.198 9.780 1.00 19.74 252 ILE A O 1
ATOM 1676 N N . LYS A 1 224 ? 15.315 53.176 8.580 1.00 21.80 253 LYS A N 1
ATOM 1677 C CA . LYS A 1 224 ? 14.295 54.138 8.979 1.00 22.48 253 LYS A CA 1
ATOM 1678 C C . LYS A 1 224 ? 14.036 54.194 10.520 1.00 21.75 253 LYS A C 1
ATOM 1679 O O . LYS A 1 224 ? 13.796 55.286 11.083 1.00 22.97 253 LYS A O 1
ATOM 1685 N N . ASN A 1 225 ? 14.029 53.044 11.169 1.00 21.79 254 ASN A N 1
ATOM 1686 C CA . ASN A 1 225 ? 13.892 52.954 12.666 1.00 20.96 254 ASN A CA 1
ATOM 1687 C C . ASN A 1 225 ? 15.086 53.599 13.410 1.00 20.90 254 ASN A C 1
ATOM 1688 O O . ASN A 1 225 ? 14.890 54.373 14.373 1.00 21.96 254 ASN A O 1
ATOM 1693 N N . ALA A 1 226 ? 16.271 53.373 12.860 1.00 18.33 255 ALA A N 1
ATOM 1694 C CA . ALA A 1 226 ? 17.496 53.993 13.440 1.00 18.77 255 ALA A CA 1
ATOM 1695 C C . ALA A 1 226 ? 17.339 55.492 13.302 1.00 17.66 255 ALA A C 1
ATOM 1696 O O . ALA A 1 226 ? 17.649 56.219 14.228 1.00 16.58 255 ALA A O 1
ATOM 1698 N N . ALA A 1 227 ? 16.904 55.954 12.137 1.00 17.18 256 ALA A N 1
ATOM 1699 C CA . ALA A 1 227 ? 16.873 57.360 11.875 1.00 17.43 256 ALA A CA 1
ATOM 1700 C C . ALA A 1 227 ? 15.865 58.033 12.813 1.00 18.66 256 ALA A C 1
ATOM 1701 O O . ALA A 1 227 ? 16.098 59.119 13.352 1.00 17.31 256 ALA A O 1
ATOM 1703 N N . SER A 1 228 ? 14.766 57.317 13.112 1.00 19.71 257 SER A N 1
ATOM 1704 C CA . SER A 1 228 ? 13.793 57.894 14.078 1.00 21.07 257 SER A CA 1
ATOM 1705 C C . SER A 1 228 ? 14.398 58.033 15.470 1.00 19.47 257 SER A C 1
ATOM 1706 O O . SER A 1 228 ? 14.167 59.047 16.125 1.00 20.78 257 SER A O 1
ATOM 1709 N N . ASP A 1 229 ? 15.131 57.023 15.902 1.00 18.05 258 ASP A N 1
ATOM 1710 C CA . ASP A 1 229 ? 15.863 57.045 17.202 1.00 18.37 258 ASP A CA 1
ATOM 1711 C C . ASP A 1 229 ? 16.892 58.175 17.250 1.00 18.29 258 ASP A C 1
ATOM 1712 O O . ASP A 1 229 ? 16.956 58.937 18.216 1.00 17.68 258 ASP A O 1
ATOM 1717 N N . ILE A 1 230 ? 17.701 58.251 16.183 1.00 15.85 259 ILE A N 1
ATOM 1718 C CA . ILE A 1 230 ? 18.650 59.395 16.100 1.00 14.73 259 ILE A CA 1
ATOM 1719 C C . ILE A 1 230 ? 18.023 60.786 16.214 1.00 14.26 259 ILE A C 1
ATOM 1720 O O . ILE A 1 230 ? 18.567 61.705 16.836 1.00 16.08 259 ILE A O 1
ATOM 1725 N N . ARG A 1 231 ? 16.868 60.988 15.561 1.00 15.15 260 ARG A N 1
ATOM 1726 C CA . ARG A 1 231 ? 16.147 62.241 15.596 1.00 19.03 260 ARG A CA 1
ATOM 1727 C C . ARG A 1 231 ? 15.789 62.607 17.072 1.00 17.80 260 ARG A C 1
ATOM 1728 O O . ARG A 1 231 ? 15.879 63.811 17.458 1.00 17.83 260 ARG A O 1
ATOM 1736 N N . GLU A 1 232 ? 15.497 61.595 17.871 1.00 18.77 261 GLU A N 1
ATOM 1737 C CA . GLU A 1 232 ? 15.150 61.804 19.286 1.00 21.12 261 GLU A CA 1
ATOM 1738 C C . GLU A 1 232 ? 16.364 61.777 20.233 1.00 20.17 261 GLU A C 1
ATOM 1739 O O . GLU A 1 232 ? 16.203 61.825 21.460 1.00 20.00 261 GLU A O 1
ATOM 1745 N N . GLY A 1 233 ? 17.570 61.641 19.688 1.00 19.06 262 GLY A N 1
ATOM 1746 C CA . GLY A 1 233 ? 18.765 61.522 20.516 1.00 17.73 262 GLY A CA 1
ATOM 1747 C C . GLY A 1 233 ? 18.942 60.268 21.344 1.00 18.60 262 GLY A C 1
ATOM 1748 O O . GLY A 1 233 ? 19.533 60.316 22.437 1.00 17.80 262 GLY A O 1
ATOM 1749 N N . ILE A 1 234 ? 18.452 59.151 20.807 1.00 16.74 263 ILE A N 1
ATOM 1750 C CA . ILE A 1 234 ? 18.480 57.861 21.441 1.00 18.71 263 ILE A CA 1
ATOM 1751 C C . ILE A 1 234 ? 19.525 56.978 20.738 1.00 16.36 263 ILE A C 1
ATOM 1752 O O . ILE A 1 234 ? 19.618 56.990 19.502 1.00 17.19 263 ILE A O 1
ATOM 1757 N N . GLY A 1 235 ? 20.312 56.281 21.547 1.00 17.68 264 GLY A N 1
ATOM 1758 C CA . GLY A 1 235 ? 21.355 55.329 21.141 1.00 16.17 264 GLY A CA 1
ATOM 1759 C C . GLY A 1 235 ? 20.711 53.944 20.985 1.00 18.73 264 GLY A C 1
ATOM 1760 O O . GLY A 1 235 ? 19.704 53.647 21.632 1.00 20.02 264 GLY A O 1
ATOM 1761 N N . GLY A 1 236 ? 21.317 53.103 20.204 1.00 17.22 265 GLY A N 1
ATOM 1762 C CA . GLY A 1 236 ? 20.673 51.780 19.993 1.00 19.21 265 GLY A CA 1
ATOM 1763 C C . GLY A 1 236 ? 21.394 51.060 18.917 1.00 19.71 265 GLY A C 1
ATOM 1764 O O . GLY A 1 236 ? 22.484 51.422 18.488 1.00 17.92 265 GLY A O 1
ATOM 1765 N N . HIS A 1 237 ? 20.878 49.899 18.519 1.00 18.04 266 HIS A N 1
ATOM 1766 C CA . HIS A 1 237 ? 21.492 49.249 17.369 1.00 18.46 266 HIS A CA 1
ATOM 1767 C C . HIS A 1 237 ? 20.378 48.519 16.584 1.00 19.87 266 HIS A C 1
ATOM 1768 O O . HIS A 1 237 ? 19.304 48.208 17.122 1.00 19.37 266 HIS A O 1
ATOM 1775 N N . VAL A 1 238 ? 20.565 48.416 15.283 1.00 19.09 267 VAL A N 1
ATOM 1776 C CA . VAL A 1 238 ? 19.613 47.631 14.428 1.00 21.32 267 VAL A CA 1
ATOM 1777 C C . VAL A 1 238 ? 20.382 46.577 13.676 1.00 22.58 267 VAL A C 1
ATOM 1778 O O . VAL A 1 238 ? 21.545 46.748 13.376 1.00 21.39 267 VAL A O 1
ATOM 1782 N N . GLU A 1 239 ? 19.732 45.436 13.337 1.00 23.50 268 GLU A N 1
ATOM 1783 C CA . GLU A 1 239 ? 20.384 44.379 12.575 1.00 25.39 268 GLU A CA 1
ATOM 1784 C C . GLU A 1 239 ? 19.718 44.281 11.219 1.00 24.38 268 GLU A C 1
ATOM 1785 O O . GLU A 1 239 ? 18.513 44.293 11.151 1.00 24.93 268 GLU A O 1
ATOM 1791 N N . ILE A 1 240 ? 20.519 44.253 10.174 1.00 24.90 269 ILE A N 1
ATOM 1792 C CA . ILE A 1 240 ? 19.963 44.380 8.802 1.00 27.11 269 ILE A CA 1
ATOM 1793 C C . ILE A 1 240 ? 20.446 43.236 7.946 1.00 26.84 269 ILE A C 1
ATOM 1794 O O . ILE A 1 240 ? 21.622 43.067 7.768 1.00 25.60 269 ILE A O 1
ATOM 1799 N N . LYS A 1 241 ? 19.555 42.406 7.421 1.00 29.16 270 LYS A N 1
ATOM 1800 C CA . LYS A 1 241 ? 20.110 41.260 6.684 1.00 30.49 270 LYS A CA 1
ATOM 1801 C C . LYS A 1 241 ? 20.023 41.589 5.193 1.00 29.26 270 LYS A C 1
ATOM 1802 O O . LYS A 1 241 ? 18.982 42.023 4.723 1.00 31.75 270 LYS A O 1
ATOM 1808 N N . ASP A 1 242 ? 21.105 41.437 4.468 1.00 29.52 271 ASP A N 1
ATOM 1809 C CA . ASP A 1 242 ? 21.120 41.849 3.093 1.00 31.14 271 ASP A CA 1
ATOM 1810 C C . ASP A 1 242 ? 20.551 40.679 2.313 1.00 31.21 271 ASP A C 1
ATOM 1811 O O . ASP A 1 242 ? 21.120 39.591 2.386 1.00 27.31 271 ASP A O 1
ATOM 1816 N N . PRO A 1 243 ? 19.416 40.873 1.586 1.00 31.41 272 PRO A N 1
ATOM 1817 C CA . PRO A 1 243 ? 18.867 39.648 0.960 1.00 31.03 272 PRO A CA 1
ATOM 1818 C C . PRO A 1 243 ? 19.619 39.215 -0.309 1.00 30.80 272 PRO A C 1
ATOM 1819 O O . PRO A 1 243 ? 19.391 38.116 -0.788 1.00 29.71 272 PRO A O 1
ATOM 1823 N N . ILE A 1 244 ? 20.521 40.033 -0.830 1.00 31.88 273 ILE A N 1
ATOM 1824 C CA . ILE A 1 244 ? 21.378 39.602 -1.951 1.00 35.04 273 ILE A CA 1
ATOM 1825 C C . ILE A 1 244 ? 22.588 38.735 -1.509 1.00 35.09 273 ILE A C 1
ATOM 1826 O O . ILE A 1 244 ? 22.912 37.703 -2.129 1.00 35.36 273 ILE A O 1
ATOM 1831 N N . THR A 1 245 ? 23.217 39.095 -0.393 1.00 35.93 274 THR A N 1
ATOM 1832 C CA . THR A 1 245 ? 24.435 38.393 0.060 1.00 35.80 274 THR A CA 1
ATOM 1833 C C . THR A 1 245 ? 24.136 37.431 1.194 1.00 35.63 274 THR A C 1
ATOM 1834 O O . THR A 1 245 ? 24.992 36.607 1.563 1.00 35.67 274 THR A O 1
ATOM 1838 N N . GLY A 1 246 ? 22.951 37.568 1.803 1.00 35.89 275 GLY A N 1
ATOM 1839 C CA . GLY A 1 246 ? 22.604 36.815 3.002 1.00 35.80 275 GLY A CA 1
ATOM 1840 C C . GLY A 1 246 ? 23.224 37.263 4.329 1.00 35.95 275 GLY A C 1
ATOM 1841 O O . GLY A 1 246 ? 22.865 36.750 5.391 1.00 37.08 275 GLY A O 1
ATOM 1842 N N . LYS A 1 247 ? 24.152 38.213 4.280 1.00 36.16 276 LYS A N 1
ATOM 1843 C CA . LYS A 1 247 ? 24.873 38.679 5.506 1.00 35.37 276 LYS A CA 1
ATOM 1844 C C . LYS A 1 247 ? 24.125 39.743 6.310 1.00 34.64 276 LYS A C 1
ATOM 1845 O O . LYS A 1 247 ? 23.314 40.522 5.741 1.00 34.05 276 LYS A O 1
ATOM 1851 N N . THR A 1 248 ? 24.358 39.739 7.624 1.00 32.69 277 THR A N 1
ATOM 1852 C CA . THR A 1 248 ? 23.688 40.666 8.530 1.00 31.36 277 THR A CA 1
ATOM 1853 C C . THR A 1 248 ? 24.804 41.650 8.921 1.00 29.13 277 THR A C 1
ATOM 1854 O O . THR A 1 248 ? 25.983 41.262 9.065 1.00 27.79 277 THR A O 1
ATOM 1858 N N . VAL A 1 249 ? 24.452 42.935 8.921 1.00 29.05 278 VAL A N 1
ATOM 1859 C CA . VAL A 1 249 ? 25.385 43.963 9.458 1.00 27.81 278 VAL A CA 1
ATOM 1860 C C . VAL A 1 249 ? 24.582 44.556 10.577 1.00 25.88 278 VAL A C 1
ATOM 1861 O O . VAL A 1 249 ? 23.351 44.602 10.536 1.00 27.04 278 VAL A O 1
ATOM 1865 N N . ILE A 1 250 ? 25.280 45.009 11.608 1.00 24.83 279 ILE A N 1
ATOM 1866 C CA . ILE A 1 250 ? 24.603 45.665 12.691 1.00 22.27 279 ILE A CA 1
ATOM 1867 C C . ILE A 1 250 ? 25.057 47.118 12.631 1.00 20.41 279 ILE A C 1
ATOM 1868 O O . ILE A 1 250 ? 26.252 47.338 12.465 1.00 21.97 279 ILE A O 1
ATOM 1881 N N . PHE A 1 252 ? 25.363 50.299 14.910 1.00 16.30 281 PHE A N 1
ATOM 1882 C CA . PHE A 1 252 ? 25.319 50.811 16.261 1.00 16.29 281 PHE A CA 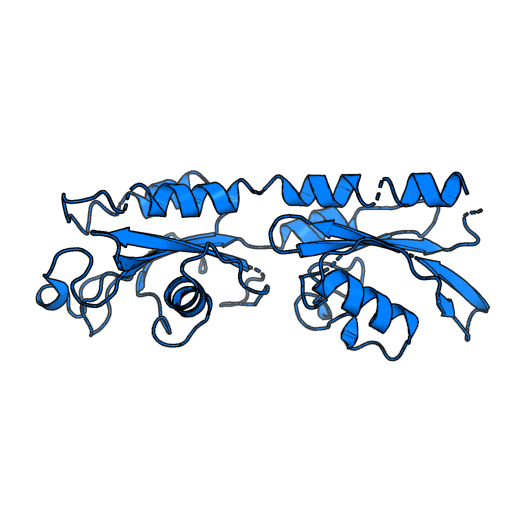1
ATOM 1883 C C . PHE A 1 252 ? 25.329 52.341 16.192 1.00 17.40 281 PHE A C 1
ATOM 1884 O O . PHE A 1 252 ? 26.173 52.908 15.456 1.00 19.74 281 PHE A O 1
ATOM 1892 N N . TYR A 1 253 ? 24.351 52.977 16.810 1.00 15.78 282 TYR A N 1
ATOM 1893 C CA . TYR A 1 253 ? 24.324 54.453 16.695 1.00 14.85 282 TYR A CA 1
ATOM 1894 C C . TYR A 1 253 ? 24.266 55.019 18.114 1.00 16.51 282 TYR A C 1
ATOM 1895 O O . TYR A 1 253 ? 23.522 54.516 18.987 1.00 14.92 282 TYR A O 1
ATOM 1904 N N . GLU A 1 254 ? 25.032 56.096 18.356 1.00 13.33 283 GLU A N 1
ATOM 1905 C CA . GLU A 1 254 ? 25.051 56.695 19.720 1.00 14.41 283 GLU A CA 1
ATOM 1906 C C . GLU A 1 254 ? 25.039 58.193 19.549 1.00 14.04 283 GLU A C 1
ATOM 1907 O O . GLU A 1 254 ? 25.690 58.754 18.665 1.00 13.41 283 GLU A O 1
ATOM 1913 N N . PRO A 1 255 ? 24.207 58.894 20.352 1.00 13.98 284 PRO A N 1
ATOM 1914 C CA . PRO A 1 255 ? 24.008 60.309 20.154 1.00 13.15 284 PRO A CA 1
ATOM 1915 C C . PRO A 1 255 ? 25.190 61.167 20.529 1.00 12.51 284 PRO A C 1
ATOM 1916 O O . PRO A 1 255 ? 25.899 60.886 21.502 1.00 14.13 284 PRO A O 1
ATOM 1920 N N . VAL A 1 256 ? 25.307 62.230 19.746 1.00 13.11 285 VAL A N 1
ATOM 1921 C CA . VAL A 1 256 ? 26.278 63.314 20.022 1.00 14.53 285 VAL A CA 1
ATOM 1922 C C . VAL A 1 256 ? 25.505 64.369 20.724 1.00 15.28 285 VAL A C 1
ATOM 1923 O O . VAL A 1 256 ? 24.656 64.955 20.125 1.00 16.23 285 VAL A O 1
ATOM 1927 N N . LYS A 1 257 ? 25.805 64.609 22.015 1.00 17.71 286 LYS A N 1
ATOM 1928 C CA . LYS A 1 257 ? 24.965 65.420 22.917 1.00 19.44 286 LYS A CA 1
ATOM 1929 C C . LYS A 1 257 ? 24.658 66.790 22.319 1.00 18.24 286 LYS A C 1
ATOM 1930 O O . LYS A 1 257 ? 23.553 67.278 22.426 1.00 20.68 286 LYS A O 1
ATOM 1936 N N . THR A 1 258 ? 25.643 67.437 21.696 1.00 16.65 287 THR A N 1
ATOM 1937 C CA . THR A 1 258 ? 25.450 68.770 21.145 1.00 16.55 287 THR A CA 1
ATOM 1938 C C . THR A 1 258 ? 24.685 68.613 19.816 1.00 17.08 287 THR A C 1
ATOM 1939 O O . THR A 1 258 ? 25.190 68.084 18.842 1.00 20.69 287 THR A O 1
ATOM 1943 N N . GLY A 1 259 ? 23.416 69.007 19.806 1.00 17.87 288 GLY A N 1
ATOM 1944 C CA . GLY A 1 259 ? 22.620 68.880 18.601 1.00 17.47 288 GLY A CA 1
ATOM 1945 C C . GLY A 1 259 ? 21.912 67.538 18.381 1.00 17.55 288 GLY A C 1
ATOM 1946 O O . GLY A 1 259 ? 21.139 67.418 17.424 1.00 17.26 288 GLY A O 1
ATOM 1947 N N . ASP A 1 260 ? 22.178 66.548 19.214 1.00 15.79 289 ASP A N 1
ATOM 1948 C CA . ASP A 1 260 ? 21.702 65.155 18.946 1.00 16.91 289 ASP A CA 1
ATOM 1949 C C . ASP A 1 260 ? 22.020 64.697 17.541 1.00 14.68 289 ASP A C 1
ATOM 1950 O O . ASP A 1 260 ? 21.165 64.180 16.815 1.00 15.19 289 ASP A O 1
ATOM 1955 N N . PHE A 1 261 ? 23.280 64.908 17.123 1.00 12.61 290 PHE A N 1
ATOM 1956 C CA . PHE A 1 261 ? 23.794 64.232 15.953 1.00 13.22 290 PHE A CA 1
ATOM 1957 C C . PHE A 1 261 ? 24.036 62.777 16.368 1.00 11.21 290 PHE A C 1
ATOM 1958 O O . PHE A 1 261 ? 23.714 62.403 17.500 1.00 11.95 290 PHE A O 1
ATOM 1966 N N . SER A 1 262 ? 24.560 61.908 15.486 1.00 10.25 291 SER A N 1
ATOM 1967 C CA . SER A 1 262 ? 24.773 60.556 15.905 1.00 10.72 291 SER A CA 1
ATOM 1968 C C . SER A 1 262 ? 26.048 59.996 15.298 1.00 10.94 291 SER A C 1
ATOM 1969 O O . SER A 1 262 ? 26.267 60.273 14.091 1.00 14.05 291 SER A O 1
ATOM 1972 N N . PHE A 1 263 ? 26.795 59.182 16.056 1.00 12.06 292 PHE A N 1
ATOM 1973 C CA . PHE A 1 263 ? 27.929 58.491 15.495 1.00 11.43 292 PHE A CA 1
ATOM 1974 C C . PHE A 1 263 ? 27.482 57.033 15.255 1.00 14.10 292 PHE A C 1
ATOM 1975 O O . PHE A 1 263 ? 26.897 56.418 16.152 1.00 13.80 292 PHE A O 1
ATOM 1983 N N . VAL A 1 264 ? 27.749 56.524 14.046 1.00 13.37 293 VAL A N 1
ATOM 1984 C CA . VAL A 1 264 ? 27.252 55.192 13.657 1.00 15.18 293 VAL A CA 1
ATOM 1985 C C . VAL A 1 264 ? 28.421 54.283 13.314 1.00 16.08 293 VAL A C 1
ATOM 1986 O O . VAL A 1 264 ? 29.330 54.631 12.526 1.00 16.10 293 VAL A O 1
ATOM 1990 N N . LEU A 1 265 ? 28.448 53.108 13.920 1.00 16.59 294 LEU A N 1
ATOM 1991 C CA . LEU A 1 265 ? 29.431 52.111 13.553 1.00 18.17 294 LEU A CA 1
ATOM 1992 C C . LEU A 1 265 ? 28.689 50.986 12.824 1.00 20.98 294 LEU A C 1
ATOM 1993 O O . LEU A 1 265 ? 27.607 50.536 13.301 1.00 20.24 294 LEU A O 1
ATOM 1998 N N . VAL A 1 266 ? 29.246 50.551 11.697 1.00 19.53 295 VAL A N 1
ATOM 1999 C CA . VAL A 1 266 ? 28.570 49.513 10.902 1.00 21.53 295 VAL A CA 1
ATOM 2000 C C . VAL A 1 266 ? 29.497 48.279 10.941 1.00 22.24 295 VAL A C 1
ATOM 2001 O O . VAL A 1 266 ? 30.658 48.358 10.565 1.00 22.67 295 VAL A O 1
ATOM 2005 N N . VAL A 1 267 ? 28.988 47.176 11.497 1.00 22.19 296 VAL A N 1
ATOM 2006 C CA . VAL A 1 267 ? 29.820 46.024 11.773 1.00 23.92 296 VAL A CA 1
ATOM 2007 C C . VAL A 1 267 ? 29.122 44.775 11.190 1.00 23.85 296 VAL A C 1
ATOM 2008 O O . VAL A 1 267 ? 27.961 44.519 11.525 1.00 24.76 296 VAL A O 1
ATOM 2012 N N . PRO A 1 268 ? 29.846 44.031 10.377 1.00 27.25 297 PRO A N 1
ATOM 2013 C CA . PRO A 1 268 ? 29.352 42.771 9.825 1.00 27.54 297 PRO A CA 1
ATOM 2014 C C . PRO A 1 268 ? 29.230 41.783 10.987 1.00 28.65 297 PRO A C 1
ATOM 2015 O O . PRO A 1 268 ? 30.224 41.528 11.693 1.00 28.21 297 PRO A O 1
ATOM 2019 N N . LYS A 1 269 ? 28.029 41.271 11.205 1.00 29.21 298 LYS A N 1
ATOM 2020 C CA . LYS A 1 269 ? 27.767 40.451 12.362 1.00 31.71 298 LYS A CA 1
ATOM 2021 C C . LYS A 1 269 ? 28.670 39.243 12.420 1.00 33.32 298 LYS A C 1
ATOM 2022 O O . LYS A 1 269 ? 29.197 38.893 13.492 1.00 33.17 298 LYS A O 1
ATOM 2028 N N . GLU A 1 270 ? 28.856 38.588 11.287 1.00 34.82 299 GLU A N 1
ATOM 2029 C CA . GLU A 1 270 ? 29.712 37.406 11.291 1.00 37.89 299 GLU A CA 1
ATOM 2030 C C . GLU A 1 270 ? 31.174 37.704 11.708 1.00 38.08 299 GLU A C 1
ATOM 2031 O O . GLU A 1 270 ? 31.856 36.858 12.323 1.00 39.19 299 GLU A O 1
ATOM 2037 N N . GLU A 1 271 ? 31.671 38.900 11.421 1.00 36.87 300 GLU A N 1
ATOM 2038 C CA . GLU A 1 271 ? 32.998 39.265 11.891 1.00 36.96 300 GLU A CA 1
ATOM 2039 C C . GLU A 1 271 ? 33.027 39.510 13.395 1.00 37.48 300 GLU A C 1
ATOM 2040 O O . GLU A 1 271 ? 34.043 39.321 14.045 1.00 37.32 300 GLU A O 1
ATOM 2054 N N . LEU A 1 273 ? 31.081 38.252 15.769 1.00 45.64 302 LEU A N 1
ATOM 2055 C CA . LEU A 1 273 ? 30.905 37.043 16.570 1.00 47.32 302 LEU A CA 1
ATOM 2056 C C . LEU A 1 273 ? 31.990 36.001 16.213 1.00 48.23 302 LEU A C 1
ATOM 2057 O O . LEU A 1 273 ? 32.131 34.887 16.741 1.00 49.26 302 LEU A O 1
#

Sequence (254 aa):
KLAYEKSIEAGNYANQFDAQEANQAIARTLACTAEYGSQDREEASIIKRILNENPQLIGVYLGYEPDAFDGRDKNYINAPGHDSTGRFVPYCNKINGPVIIEPLVHYDSSDYYQLPKTTGKDTLTEPYFYEGIFVSYDSPIFKNGEFAGIAGVDVPLEYVDDVASSIRTFDTGYAFVSNTGIFLSHPTQKNWIGEKSLSDFDVEEIKNAASDIREGIGGHVEIKDPITGKTVIFYEPVKTGDFSFVLVVPKEEL

CATH classification: 3.30.450.20 (+1 more: 3.30.450.20)

Organism: Methanosarcina mazei (strain ATCC BAA-159 / DSM 3647 / Goe1 / Go1 / JCM 11833 / OCM 88) (NCBI:txid192952)

B-factor: mean 22.8, std 10.04, range [8.75, 64.71]

Radius of gyration: 21.1 Å; Cα contacts (8 Å, |Δi|>4): 524; chains: 1; bounding box: 31×70×32 Å